Protein AF-A0A9W8PZ11-F1 (afdb_monomer)

Solvent-accessible surface area (backbone atoms only — not comparable to full-atom values): 22357 Å² total; per-residue (Å²): 117,70,72,60,57,50,53,54,50,51,52,50,52,52,53,49,55,51,50,55,47,49,52,49,33,33,76,70,65,78,37,70,80,86,53,94,64,80,61,77,51,38,78,36,76,50,33,93,68,14,77,28,50,60,49,76,79,77,90,52,91,46,72,66,41,49,50,51,41,53,50,37,42,54,61,41,37,40,35,51,50,46,39,52,51,45,54,49,50,51,64,64,43,48,62,56,46,27,55,56,44,44,74,69,47,89,59,85,71,63,67,98,84,59,89,73,73,74,72,74,99,77,69,88,78,78,75,83,71,88,79,76,85,81,87,83,78,87,82,91,86,84,90,86,90,88,80,92,84,85,83,90,84,84,90,85,91,81,90,80,81,82,85,77,88,85,90,84,89,81,91,84,90,83,89,79,83,90,81,93,76,79,83,79,72,81,76,80,80,82,86,74,81,91,71,85,84,90,76,83,76,72,90,80,82,76,60,97,60,97,59,85,76,88,57,81,87,72,61,74,71,79,65,85,76,72,75,74,41,74,62,74,44,42,45,50,52,49,47,24,51,53,53,30,50,51,54,47,46,71,71,42,44,66,55,49,52,38,21,50,47,45,41,51,40,54,55,31,51,75,71,73,40,83,52,83,85,57,72,72,75,53,66,81,82,66,70,41,68,66,57,54,50,53,52,50,50,52,52,51,51,52,50,51,59,50,45,52,55,42,49,54,51,38,53,55,41,53,74,71,50,79,47,74,63,61,51,49,53,51,52,52,50,52,52,52,52,58,51,52,64,54,60,78,71,110

Secondary structure (DSSP, 8-state):
-HHHHHHHHHHHHHHHHHHHHHHHHHHTTSS-TT-SS--GGGGSTTSSSSSSPPPPPPS-SSHHHHHHHHHHHHHHHHHHHHHHHHHHHHHHHHHHHHHHHHTTS--S---TT-------S---------------------------------------PPPP---------------------------------S--PPTT---SS----TTTTT-----------HHHHHHHHHHHHHHHHHHHHHHHHHHHHHHHHHHHHHHHHHTT---TTSPPS-TTTT--HHHHHHHHHHHHHHHHHHHHHHHHHHHHHHHT---HHHHHHHHHHHHHHHHHHHHTT-

Organism: NCBI:txid2494466

Sequence (346 aa):
MAHKSFSVHEIWSYVRVHLELFIALQRLGLASSTNWLPSLSFFVPFTQDSPIPAPPPLTGLSFQSMLQWVGGLCISSTPFLVWVITQRLIRDWRPQIWARIFRRLPSTGSSPGMTTTCIPPDRPRERPEHRRNRSSIDDVSPIRPVDGQMPSDTGPVEAVRRPSTFSARGDDYASDEEDNEGVSATLISFDVEATAETNEAPPGLWSAELRPSVDARGAIIPTTTYCDTMLTQLPPLIASHIFADAVLRLATAPWEATALRLIAGTFRQRLGLSAHDICGINLLGEINLTFAINFLGSQVLHLAVCGEVWAAFTAVATVFHTSPEEWREAEEEEQGNRADWQDERI

pLDDT: mean 70.28, std 22.58, range [28.67, 95.19]

Mean predicted aligned error: 18.77 Å

Radius of gyration: 40.29 Å; Cα contacts (8 Å, |Δi|>4): 157; chains: 1; bounding box: 78×57×128 Å

Structure (mmCIF, N/CA/C/O backbone):
data_AF-A0A9W8PZ11-F1
#
_entry.id   AF-A0A9W8PZ11-F1
#
loop_
_atom_site.group_PDB
_atom_site.id
_atom_site.type_symbol
_atom_site.label_atom_id
_atom_site.label_alt_id
_atom_site.label_comp_id
_atom_site.label_asym_id
_atom_site.label_entity_id
_atom_site.label_seq_id
_atom_site.pdbx_PDB_ins_code
_atom_site.Cartn_x
_atom_site.Cartn_y
_atom_site.Cartn_z
_atom_site.occupancy
_atom_site.B_iso_or_equiv
_atom_site.auth_seq_id
_atom_site.auth_comp_id
_atom_site.auth_asym_id
_atom_site.auth_atom_id
_atom_site.pdbx_PDB_model_num
ATOM 1 N N . MET A 1 1 ? -28.207 -18.267 -7.641 1.00 55.50 1 MET A N 1
ATOM 2 C CA . MET A 1 1 ? -26.735 -18.460 -7.657 1.00 55.50 1 MET A CA 1
ATOM 3 C C . MET A 1 1 ? -25.947 -17.223 -7.207 1.00 55.50 1 MET A C 1
ATOM 5 O O . MET A 1 1 ? -24.975 -17.409 -6.492 1.00 55.50 1 MET A O 1
ATOM 9 N N . ALA A 1 2 ? -26.381 -15.990 -7.511 1.00 57.38 2 ALA A N 1
ATOM 10 C CA . ALA A 1 2 ? -25.684 -14.746 -7.128 1.00 57.38 2 ALA A CA 1
ATOM 11 C C . ALA A 1 2 ? -25.490 -14.516 -5.607 1.00 57.38 2 ALA A C 1
ATOM 13 O O . ALA A 1 2 ? -24.491 -13.948 -5.184 1.00 57.38 2 ALA A O 1
ATOM 14 N N . HIS A 1 3 ? -26.400 -15.011 -4.761 1.00 57.50 3 HIS A N 1
ATOM 15 C CA . HIS A 1 3 ? -26.302 -14.815 -3.306 1.00 57.50 3 HIS A CA 1
ATOM 16 C C . HIS A 1 3 ? -25.157 -15.618 -2.651 1.00 57.50 3 HIS A C 1
ATOM 18 O O . HIS A 1 3 ? -24.635 -15.223 -1.611 1.00 57.50 3 HIS A O 1
ATOM 24 N N . LYS A 1 4 ? -24.744 -16.743 -3.264 1.00 63.44 4 LYS A N 1
ATOM 25 C CA . LYS A 1 4 ? -23.632 -17.570 -2.762 1.00 63.44 4 LYS A CA 1
ATOM 26 C C . LYS A 1 4 ? -22.270 -16.958 -3.100 1.00 63.44 4 LYS A C 1
ATOM 28 O O . LYS A 1 4 ? -21.377 -17.003 -2.264 1.00 63.44 4 LYS A O 1
ATOM 33 N N . SER A 1 5 ? -22.113 -16.355 -4.283 1.00 69.38 5 SER A N 1
ATOM 34 C CA . SER A 1 5 ? -20.848 -15.709 -4.666 1.00 69.38 5 SER A CA 1
ATOM 35 C C . SER A 1 5 ? -20.576 -14.445 -3.852 1.00 69.38 5 SER A C 1
ATOM 37 O O . SER A 1 5 ? -19.429 -14.187 -3.500 1.00 69.38 5 SER A O 1
ATOM 39 N N . PHE A 1 6 ? -21.626 -13.694 -3.507 1.00 73.75 6 PHE A N 1
ATOM 40 C CA . PHE A 1 6 ? -21.510 -12.491 -2.683 1.00 73.75 6 PHE A CA 1
ATOM 41 C C . PHE A 1 6 ? -20.987 -12.809 -1.273 1.00 73.75 6 PHE A C 1
ATOM 43 O O . PHE A 1 6 ? -19.994 -12.233 -0.840 1.00 73.75 6 PHE A O 1
ATOM 50 N N . SER A 1 7 ? -21.569 -13.813 -0.608 1.00 80.88 7 SER A N 1
ATOM 51 C CA . SER A 1 7 ? -21.162 -14.207 0.747 1.00 80.88 7 SER A CA 1
ATOM 52 C C . SER A 1 7 ? -19.720 -14.731 0.813 1.00 80.88 7 SER A C 1
ATOM 54 O O . SER A 1 7 ? -18.971 -14.355 1.711 1.00 80.88 7 SER A O 1
ATOM 56 N N . VAL A 1 8 ? -19.285 -15.536 -0.165 1.00 88.31 8 VAL A N 1
ATOM 57 C CA . VAL A 1 8 ? -17.893 -16.023 -0.217 1.00 88.31 8 VAL A CA 1
ATOM 58 C C . VAL A 1 8 ? -16.910 -14.867 -0.414 1.00 88.31 8 VAL A C 1
ATOM 60 O O . VAL A 1 8 ? -15.858 -14.840 0.223 1.00 88.31 8 VAL A O 1
ATOM 63 N N . HIS A 1 9 ? -17.255 -13.893 -1.259 1.00 87.94 9 HIS A N 1
ATOM 64 C CA . HIS A 1 9 ? -16.405 -12.731 -1.497 1.00 87.94 9 HIS A CA 1
ATOM 65 C C . HIS A 1 9 ? -16.269 -11.843 -0.253 1.00 87.94 9 HIS A C 1
ATOM 67 O O . HIS A 1 9 ? -15.167 -11.388 0.055 1.00 87.94 9 HIS A O 1
ATOM 73 N N . GLU A 1 10 ? -17.355 -11.635 0.492 1.00 88.00 10 GLU A N 1
ATOM 74 C CA . GLU A 1 10 ? -17.328 -10.870 1.742 1.00 88.00 10 GLU A CA 1
ATOM 75 C C . GLU A 1 10 ? -16.503 -11.560 2.827 1.00 88.00 10 GLU A C 1
ATOM 77 O O . GLU A 1 10 ? -15.654 -10.914 3.442 1.00 88.00 10 GLU A O 1
ATOM 82 N N . ILE A 1 11 ? -16.686 -12.871 3.019 1.00 90.06 11 ILE A N 1
ATOM 83 C CA . ILE A 1 11 ? -15.902 -13.656 3.984 1.00 90.06 11 ILE A CA 1
ATOM 84 C C . ILE A 1 11 ? -14.418 -13.606 3.616 1.00 90.06 11 ILE A C 1
ATOM 86 O O . ILE A 1 11 ? -13.572 -13.344 4.470 1.00 90.06 11 ILE A O 1
ATOM 90 N N . TRP A 1 12 ? -14.088 -13.795 2.337 1.00 91.81 12 TRP A N 1
ATOM 91 C CA . TRP A 1 12 ? -12.707 -13.709 1.872 1.00 91.81 12 TRP A CA 1
ATOM 92 C C . TRP A 1 12 ? -12.115 -12.313 2.079 1.00 91.81 12 TRP A C 1
ATOM 94 O O . TRP A 1 12 ? -10.995 -12.181 2.568 1.00 91.81 12 TRP A O 1
ATOM 104 N N . SER A 1 13 ? -12.872 -11.259 1.762 1.00 90.38 13 SER A N 1
ATOM 105 C CA . SER A 1 13 ? -12.447 -9.879 2.002 1.00 90.38 13 SER A CA 1
ATOM 106 C C . SER A 1 13 ? -12.230 -9.609 3.491 1.00 90.38 13 SER A C 1
ATOM 108 O O . SER A 1 13 ? -11.283 -8.909 3.843 1.00 90.38 13 SER A O 1
ATOM 110 N N . TYR A 1 14 ? -13.083 -10.151 4.359 1.00 91.12 14 TYR A N 1
ATOM 111 C CA . TYR A 1 14 ? -12.961 -10.023 5.807 1.00 91.12 14 TYR A CA 1
ATOM 112 C C . TYR A 1 14 ? -11.679 -10.685 6.317 1.00 91.12 14 TYR A C 1
ATOM 114 O O . TYR A 1 14 ? -10.880 -10.033 6.993 1.00 91.12 14 TYR A O 1
ATOM 122 N N . VAL A 1 15 ? -11.446 -11.945 5.937 1.00 92.75 15 VAL A N 1
ATOM 123 C CA . VAL A 1 15 ? -10.245 -12.707 6.311 1.00 92.75 15 VAL A CA 1
ATOM 124 C C . VAL A 1 15 ? -8.987 -12.015 5.798 1.00 92.75 15 VAL A C 1
ATOM 126 O O . VAL A 1 15 ? -8.037 -11.829 6.554 1.00 92.75 15 VAL A O 1
ATOM 129 N N . ARG A 1 16 ? -8.992 -11.565 4.539 1.00 93.56 16 ARG A N 1
ATOM 130 C CA . ARG A 1 16 ? -7.857 -10.871 3.928 1.00 93.56 16 ARG A CA 1
ATOM 131 C C . ARG A 1 16 ? -7.468 -9.609 4.695 1.00 93.56 16 ARG A C 1
ATOM 133 O O . ARG A 1 16 ? -6.298 -9.456 5.024 1.00 93.56 16 ARG A O 1
ATOM 140 N N . VAL A 1 17 ? -8.428 -8.742 5.022 1.00 93.44 17 VAL A N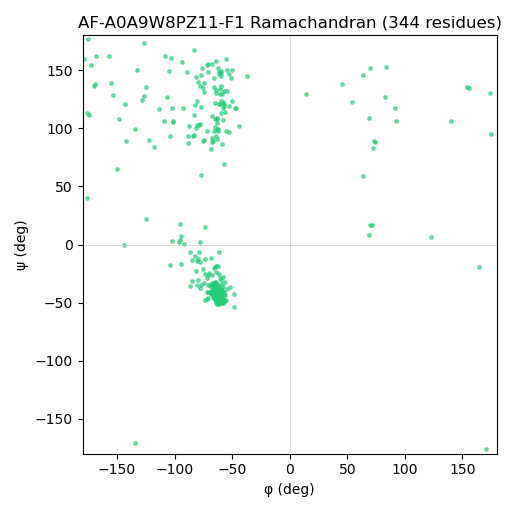 1
ATOM 141 C CA . VAL A 1 17 ? -8.138 -7.490 5.744 1.00 93.44 17 VAL A CA 1
ATOM 142 C C . VAL A 1 17 ? -7.608 -7.762 7.157 1.00 93.44 17 VAL A C 1
ATOM 144 O O . VAL A 1 17 ? -6.736 -7.035 7.631 1.00 93.44 17 VAL A O 1
ATOM 147 N N . HIS A 1 18 ? -8.084 -8.823 7.819 1.00 93.62 18 HIS A N 1
ATOM 148 C CA . HIS A 1 18 ? -7.549 -9.256 9.115 1.00 93.62 18 HIS A CA 1
ATOM 149 C C . HIS A 1 18 ? -6.117 -9.779 8.999 1.00 93.62 18 HIS A C 1
ATOM 151 O O . HIS A 1 18 ? -5.279 -9.431 9.825 1.00 93.62 18 HIS A O 1
ATOM 157 N N . LEU A 1 19 ? -5.813 -10.575 7.974 1.00 94.31 19 LEU A N 1
ATOM 158 C CA . LEU A 1 19 ? -4.456 -11.066 7.731 1.00 94.31 19 LEU A CA 1
ATOM 159 C C . LEU A 1 19 ? -3.492 -9.923 7.392 1.00 94.31 19 LEU A C 1
ATOM 161 O O . LEU A 1 19 ? -2.397 -9.866 7.943 1.00 94.31 19 LEU A O 1
ATOM 165 N N . GLU A 1 20 ? -3.908 -8.983 6.542 1.00 94.06 20 GLU A N 1
ATOM 166 C CA . GLU A 1 20 ? -3.132 -7.777 6.227 1.00 94.06 20 GLU A CA 1
ATOM 167 C C . GLU A 1 20 ? -2.868 -6.946 7.491 1.00 94.06 20 GLU A C 1
ATOM 169 O O . GLU A 1 20 ? -1.739 -6.506 7.718 1.00 94.06 20 GLU A O 1
ATOM 174 N N . LEU A 1 21 ? -3.875 -6.804 8.363 1.00 93.88 21 LEU A N 1
ATOM 175 C CA . LEU A 1 21 ? -3.703 -6.150 9.656 1.00 93.88 21 LEU A CA 1
ATOM 176 C C . LEU A 1 21 ? -2.731 -6.913 10.564 1.00 93.88 21 LEU A C 1
ATOM 178 O O . LEU A 1 21 ? -1.866 -6.300 11.181 1.00 93.88 21 LEU A O 1
ATOM 182 N N . PHE A 1 22 ? -2.843 -8.239 10.646 1.00 93.19 22 PHE A N 1
ATOM 183 C CA . PHE A 1 22 ? -1.962 -9.066 11.469 1.00 93.19 22 PHE A CA 1
ATOM 184 C C . PHE A 1 22 ? -0.499 -8.945 11.026 1.00 93.19 22 PHE A C 1
ATOM 186 O O . PHE A 1 22 ? 0.377 -8.725 11.860 1.00 93.19 22 PHE A O 1
ATOM 193 N N . ILE A 1 23 ? -0.238 -8.980 9.716 1.00 93.38 23 ILE A N 1
ATOM 194 C CA . ILE A 1 23 ? 1.103 -8.757 9.155 1.00 93.38 23 ILE A CA 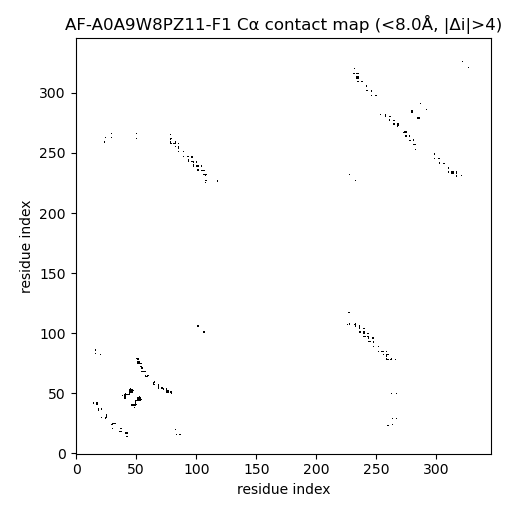1
ATOM 195 C C . ILE A 1 23 ? 1.614 -7.359 9.524 1.00 93.38 23 ILE A C 1
ATOM 197 O O . ILE A 1 23 ? 2.781 -7.204 9.889 1.00 93.38 23 ILE A O 1
ATOM 201 N N . ALA A 1 24 ? 0.759 -6.333 9.465 1.00 92.75 24 ALA A N 1
ATOM 202 C CA . ALA A 1 24 ? 1.139 -4.993 9.900 1.00 92.75 24 ALA A CA 1
ATOM 203 C C . ALA A 1 24 ? 1.500 -4.973 11.396 1.00 92.75 24 ALA A C 1
ATOM 205 O O . ALA A 1 24 ? 2.556 -4.464 11.762 1.00 92.75 24 ALA A O 1
ATOM 206 N N . LEU A 1 25 ? 0.696 -5.602 12.258 1.00 91.31 25 LEU A N 1
ATOM 207 C CA . LEU A 1 25 ? 0.976 -5.706 13.694 1.00 91.31 25 LEU A CA 1
ATOM 208 C C . LEU A 1 25 ? 2.284 -6.450 13.995 1.00 91.31 25 LEU A C 1
ATOM 210 O O . LEU A 1 25 ? 3.010 -6.046 14.903 1.00 91.31 25 LEU A O 1
ATOM 214 N N . GLN A 1 26 ? 2.616 -7.491 13.228 1.00 92.38 26 GLN A N 1
ATOM 215 C CA . GLN A 1 26 ? 3.900 -8.192 13.338 1.00 92.38 26 GLN A CA 1
ATOM 216 C C . GLN A 1 26 ? 5.075 -7.298 12.946 1.00 92.38 26 GLN A C 1
ATOM 218 O O . GLN A 1 26 ? 6.080 -7.258 13.651 1.00 92.38 26 GLN A O 1
ATOM 223 N N . ARG A 1 27 ? 4.942 -6.533 11.856 1.00 90.25 27 ARG A N 1
ATOM 224 C CA . ARG A 1 27 ? 5.968 -5.572 11.417 1.00 90.25 27 ARG A CA 1
ATOM 225 C C . ARG A 1 27 ? 6.184 -4.445 12.424 1.00 90.25 27 ARG A C 1
ATOM 227 O O . ARG A 1 27 ? 7.302 -3.963 12.553 1.00 90.25 27 ARG A O 1
ATOM 234 N N . LEU A 1 28 ? 5.134 -4.046 13.142 1.00 87.31 28 LEU A N 1
ATOM 235 C CA . LEU A 1 28 ? 5.218 -3.079 14.238 1.00 87.31 28 LEU A CA 1
ATOM 236 C C . LEU A 1 28 ? 5.746 -3.692 15.551 1.00 87.31 28 LEU A C 1
ATOM 238 O O . LEU A 1 28 ? 5.954 -2.957 16.513 1.00 87.31 28 LEU A O 1
ATOM 242 N N . GLY A 1 29 ? 5.941 -5.013 15.619 1.00 87.31 29 GLY A N 1
ATOM 243 C CA . GLY A 1 29 ? 6.371 -5.711 16.834 1.00 87.31 29 GLY A CA 1
ATOM 244 C C . GLY A 1 29 ? 5.303 -5.786 17.932 1.00 87.31 29 GLY A C 1
ATOM 245 O O . GLY A 1 29 ? 5.634 -6.050 19.084 1.00 87.31 29 GLY A O 1
ATOM 246 N N . LEU A 1 30 ? 4.030 -5.539 17.599 1.00 86.25 30 LEU A N 1
ATOM 247 C CA . LEU A 1 30 ? 2.902 -5.633 18.538 1.00 86.25 30 LEU A CA 1
ATOM 248 C C . LEU A 1 30 ? 2.359 -7.061 18.652 1.00 86.25 30 LEU A C 1
ATOM 250 O O . LEU A 1 30 ? 1.862 -7.451 19.705 1.00 86.25 30 LEU A O 1
ATOM 254 N N . ALA A 1 31 ? 2.442 -7.829 17.566 1.00 86.50 31 ALA A N 1
ATOM 255 C CA . ALA A 1 31 ? 2.112 -9.248 17.537 1.00 86.50 31 ALA A CA 1
ATOM 256 C C . ALA A 1 31 ? 3.397 -10.083 17.480 1.00 86.50 31 ALA A C 1
ATOM 258 O O . ALA A 1 31 ? 4.392 -9.656 16.894 1.00 86.50 31 ALA A O 1
ATOM 259 N N . SER A 1 32 ? 3.371 -11.288 18.061 1.00 84.19 32 SER A N 1
ATOM 260 C CA . SER A 1 32 ? 4.537 -12.175 18.034 1.00 84.19 32 SER A CA 1
ATOM 261 C C . SER A 1 32 ? 4.924 -12.533 16.596 1.00 84.19 32 SER A C 1
ATOM 263 O O . SER A 1 32 ? 4.091 -13.007 15.817 1.00 84.19 32 SER A O 1
ATOM 265 N N . SER A 1 33 ? 6.203 -12.359 16.263 1.00 82.25 33 SER A N 1
ATOM 266 C CA . SER A 1 33 ? 6.787 -12.763 14.979 1.00 82.25 33 SER A CA 1
ATOM 267 C C . SER A 1 33 ? 6.967 -14.279 14.853 1.00 82.25 33 SER A C 1
ATOM 269 O O . SER A 1 33 ? 7.205 -14.779 13.757 1.00 82.25 33 SER A O 1
ATOM 271 N N . THR A 1 34 ? 6.827 -15.031 15.952 1.00 85.12 34 THR A N 1
ATOM 272 C CA . THR A 1 34 ? 6.953 -16.498 15.948 1.00 85.12 34 THR A CA 1
ATOM 273 C C . THR A 1 34 ? 5.754 -17.199 15.313 1.00 85.12 34 THR A C 1
ATOM 275 O O . THR A 1 34 ? 5.888 -18.317 14.820 1.00 85.12 34 THR A O 1
ATOM 278 N N . ASN A 1 35 ? 4.581 -16.561 15.310 1.00 85.12 35 ASN A N 1
ATOM 279 C CA . ASN A 1 35 ? 3.353 -17.160 14.801 1.00 85.12 35 ASN A CA 1
ATOM 280 C C . ASN A 1 35 ? 3.165 -16.787 13.332 1.00 85.12 35 ASN A C 1
ATOM 282 O O . ASN A 1 35 ? 2.989 -15.621 13.003 1.00 85.12 35 ASN A O 1
ATOM 286 N N . TRP A 1 36 ? 3.154 -17.770 12.435 1.00 85.25 36 TRP A N 1
ATOM 287 C CA . TRP A 1 36 ? 2.937 -17.509 11.007 1.00 85.25 36 TRP A CA 1
ATOM 288 C C . TRP A 1 36 ? 1.498 -17.076 10.686 1.00 85.25 36 TRP A C 1
ATOM 290 O O . TRP A 1 36 ? 1.267 -16.402 9.686 1.00 85.25 36 TRP A O 1
ATOM 300 N N . LEU A 1 37 ? 0.532 -17.456 11.528 1.00 89.75 37 LEU A N 1
ATOM 301 C CA . LEU A 1 37 ? -0.888 -17.148 11.364 1.00 89.75 37 LEU A CA 1
ATOM 302 C C . LEU A 1 37 ? -1.489 -16.628 12.680 1.00 89.75 37 LEU A C 1
ATOM 304 O O . LEU A 1 37 ? -1.033 -17.030 13.756 1.00 89.75 37 LEU A O 1
ATOM 308 N N . PRO A 1 38 ? -2.517 -15.761 12.611 1.00 90.00 38 PRO A N 1
ATOM 309 C CA . PRO A 1 38 ? -3.250 -15.324 13.792 1.00 90.00 38 PRO A CA 1
ATOM 310 C C . PRO A 1 38 ? -4.050 -16.473 14.419 1.00 90.00 38 PRO A C 1
ATOM 312 O O . PRO A 1 38 ? -4.445 -17.427 13.743 1.00 90.00 38 PRO A O 1
ATOM 315 N N . SER A 1 39 ? -4.336 -16.356 15.716 1.00 90.56 39 SER A N 1
ATOM 316 C CA . SER A 1 39 ? -5.276 -17.241 16.407 1.00 90.56 39 SER A CA 1
ATOM 317 C C . SER A 1 39 ? -6.682 -17.114 15.806 1.00 90.56 39 SER A C 1
ATOM 319 O O . SER A 1 39 ? -7.066 -16.060 15.301 1.00 90.56 39 SER A O 1
ATOM 321 N N . LEU A 1 40 ? -7.492 -18.176 15.876 1.00 89.81 40 LEU A N 1
ATOM 322 C CA . LEU A 1 40 ? -8.877 -18.125 15.379 1.00 89.81 40 LEU A CA 1
ATOM 323 C C . LEU A 1 40 ? -9.724 -17.069 16.112 1.00 89.81 40 LEU A C 1
ATOM 325 O O . LEU A 1 40 ? -10.625 -16.485 15.513 1.00 89.81 40 LEU A O 1
ATOM 329 N N . SER A 1 41 ? -9.399 -16.774 17.374 1.00 90.19 41 SER A N 1
ATOM 330 C CA . SER A 1 41 ? -9.990 -15.684 18.159 1.00 90.19 41 SER A CA 1
ATOM 331 C C . SER A 1 41 ? -9.784 -14.317 17.508 1.00 90.19 41 SER A C 1
ATOM 333 O O . SER A 1 41 ? -10.693 -13.495 17.561 1.00 90.19 41 SER A O 1
ATOM 335 N N . PHE A 1 42 ? -8.664 -14.083 16.816 1.00 90.94 42 PHE A N 1
ATOM 336 C CA . PHE A 1 42 ? -8.381 -12.814 16.136 1.00 90.94 42 PHE A CA 1
ATOM 337 C C . PHE A 1 42 ? -9.479 -12.411 15.135 1.00 90.94 42 PHE A C 1
ATOM 339 O O . PHE A 1 42 ? -9.760 -11.226 14.963 1.00 90.94 42 PHE A O 1
ATOM 346 N N . PHE A 1 43 ? -10.135 -13.392 14.506 1.00 92.44 43 PHE A N 1
ATOM 347 C CA . PHE A 1 43 ? -11.215 -13.175 13.536 1.00 92.44 43 PHE A CA 1
ATOM 348 C C . PHE A 1 43 ? -12.601 -13.030 14.169 1.00 92.44 43 PHE A C 1
ATOM 350 O O . PHE A 1 43 ? -13.568 -12.772 13.460 1.00 92.44 43 PHE A O 1
ATOM 357 N N . VAL A 1 44 ? -12.741 -13.240 15.477 1.00 91.38 44 VAL A N 1
ATOM 358 C CA . VAL A 1 44 ? -14.031 -13.131 16.161 1.00 91.38 44 VAL A CA 1
ATOM 359 C C . VAL A 1 44 ? -14.057 -11.796 16.901 1.00 91.38 44 VAL A C 1
ATOM 361 O O . VAL A 1 44 ? -13.222 -11.595 17.784 1.00 91.38 44 VAL A O 1
ATOM 364 N N . PRO A 1 45 ? -14.976 -10.868 16.572 1.00 89.25 45 PRO A N 1
ATOM 365 C CA . PRO A 1 45 ? -15.046 -9.574 17.242 1.00 89.25 45 PRO A CA 1
ATOM 366 C C . PRO A 1 45 ? -15.286 -9.748 18.745 1.00 89.25 45 PRO A C 1
ATOM 368 O O . PRO A 1 45 ? -15.946 -10.697 19.170 1.00 89.25 45 PRO A O 1
ATOM 371 N N . PHE A 1 46 ? -14.771 -8.811 19.544 1.00 88.50 46 PHE A N 1
ATOM 372 C CA . PHE A 1 46 ? -14.941 -8.764 21.004 1.00 88.50 46 PHE A CA 1
ATOM 373 C C . PHE A 1 46 ? -14.220 -9.866 21.791 1.00 88.50 46 PHE A C 1
ATOM 375 O O . PHE A 1 46 ? -14.405 -9.975 23.003 1.00 88.50 46 PHE A O 1
ATOM 382 N N . THR A 1 47 ? -13.373 -10.664 21.144 1.00 88.75 47 THR A N 1
ATOM 383 C CA . THR A 1 47 ? -12.455 -11.562 21.853 1.00 88.75 47 THR A CA 1
ATOM 384 C C . THR A 1 47 ? -11.188 -10.824 22.293 1.00 88.75 47 THR A C 1
ATOM 386 O O . THR A 1 47 ? -10.916 -9.703 21.860 1.00 88.75 47 THR A O 1
ATOM 389 N N . GLN A 1 48 ? -10.393 -11.458 23.162 1.00 83.31 48 GLN A N 1
ATOM 390 C CA . GLN A 1 48 ? -9.170 -10.858 23.707 1.00 83.31 48 GLN A CA 1
ATOM 391 C C . GLN A 1 48 ? -8.138 -10.525 22.617 1.00 83.31 48 GLN A C 1
ATOM 393 O O . GLN A 1 48 ? -7.560 -9.438 22.641 1.00 83.31 48 GLN A O 1
ATOM 398 N N . ASP A 1 49 ? -7.985 -11.413 21.631 1.00 84.00 49 ASP A N 1
ATOM 399 C CA . ASP A 1 49 ? -7.018 -11.255 20.537 1.00 84.00 49 ASP A CA 1
ATOM 400 C C . ASP A 1 49 ? -7.555 -10.409 19.374 1.00 84.00 49 ASP A C 1
ATOM 402 O O . ASP A 1 49 ? -6.791 -10.000 18.503 1.00 84.00 49 ASP A O 1
ATOM 406 N N . SER A 1 50 ? -8.864 -10.147 19.325 1.00 89.12 50 SER A N 1
ATOM 407 C CA . SER A 1 50 ? -9.482 -9.435 18.206 1.00 89.12 50 SER A CA 1
ATOM 408 C C . SER A 1 50 ? -9.005 -7.986 18.106 1.00 89.12 50 SER A C 1
ATOM 410 O O . SER A 1 50 ? -8.922 -7.289 19.125 1.00 89.12 50 SER A O 1
ATOM 412 N N . PRO A 1 51 ? -8.818 -7.442 16.891 1.00 87.56 51 PRO A N 1
ATOM 413 C CA . PRO A 1 51 ? -8.584 -6.011 16.723 1.00 87.56 51 PRO A CA 1
ATOM 414 C C . PRO A 1 51 ? -9.767 -5.154 17.207 1.00 87.56 51 PRO A C 1
ATOM 416 O O . PRO A 1 51 ? -9.574 -3.978 17.503 1.00 87.56 51 PRO A O 1
ATOM 419 N N . ILE A 1 52 ? -10.967 -5.730 17.363 1.00 89.69 52 ILE A N 1
ATOM 420 C CA . ILE A 1 52 ? -12.179 -5.040 17.823 1.00 89.69 52 ILE A CA 1
ATOM 421 C C . ILE A 1 52 ? -12.409 -5.363 19.314 1.00 89.69 52 ILE A C 1
ATOM 423 O O . ILE A 1 52 ? -12.817 -6.486 19.627 1.00 89.69 52 ILE A O 1
ATOM 427 N N . PRO A 1 53 ? -12.149 -4.425 20.249 1.00 86.69 53 PRO A N 1
ATOM 428 C CA . PRO A 1 53 ? -12.323 -4.667 21.677 1.00 86.69 53 PRO A CA 1
ATOM 429 C C . PRO A 1 53 ? -13.800 -4.765 22.038 1.00 86.69 53 PRO A C 1
ATOM 431 O O . PRO A 1 53 ? -14.631 -4.058 21.468 1.00 86.69 53 PRO A O 1
ATOM 434 N N . ALA A 1 54 ? -14.117 -5.577 23.045 1.00 86.38 54 ALA A N 1
ATOM 435 C CA . ALA A 1 54 ? -15.431 -5.540 23.671 1.00 86.38 54 ALA A CA 1
ATOM 436 C C . ALA A 1 54 ? -15.655 -4.174 24.351 1.00 86.38 54 ALA A C 1
ATOM 438 O O . ALA A 1 54 ? -14.771 -3.715 25.084 1.00 86.38 54 ALA A O 1
ATOM 439 N N . PRO A 1 55 ? -16.811 -3.517 24.149 1.00 86.12 55 PRO A N 1
ATOM 440 C CA . PRO A 1 55 ? -17.177 -2.367 24.965 1.00 86.12 55 PRO A CA 1
ATOM 441 C C . PRO A 1 55 ? -17.366 -2.791 26.436 1.00 86.12 55 PRO A C 1
ATOM 443 O O . PRO A 1 55 ? -17.636 -3.966 26.708 1.00 86.12 55 PRO A O 1
ATOM 446 N N . PRO A 1 56 ? -17.265 -1.850 27.395 1.00 84.19 56 PRO A N 1
ATOM 447 C CA . PRO A 1 56 ? -17.547 -2.129 28.800 1.00 84.19 56 PRO A CA 1
ATOM 448 C C . PRO A 1 56 ? -18.933 -2.772 28.983 1.00 84.19 56 PRO A C 1
ATOM 450 O O . PRO A 1 56 ? -19.855 -2.448 28.228 1.00 84.19 56 PRO A O 1
ATOM 453 N N . PRO A 1 57 ? -19.112 -3.669 29.969 1.00 85.88 57 PRO A N 1
ATOM 454 C CA . PRO A 1 57 ? -20.398 -4.314 30.205 1.00 85.88 57 PRO A CA 1
ATOM 455 C C . PRO A 1 57 ? -21.482 -3.285 30.552 1.00 85.88 57 PRO A C 1
ATOM 457 O O . PRO A 1 57 ? -21.216 -2.254 31.171 1.00 85.88 57 PRO A O 1
ATOM 460 N N . LEU A 1 58 ? -22.723 -3.581 30.157 1.00 87.50 58 LEU A N 1
ATOM 461 C CA . LEU A 1 58 ? -23.888 -2.755 30.471 1.00 87.50 58 LEU A CA 1
ATOM 462 C C . LEU A 1 58 ? -24.057 -2.641 31.993 1.00 87.50 58 LEU A C 1
ATOM 464 O O . LEU A 1 58 ? -24.203 -3.645 32.685 1.00 87.50 58 LEU A O 1
ATOM 468 N N . THR A 1 59 ? -24.082 -1.413 32.508 1.00 84.94 59 THR A N 1
ATOM 469 C CA . THR A 1 59 ? -24.319 -1.125 33.934 1.00 84.94 59 THR A CA 1
ATOM 470 C C . THR A 1 59 ? -25.804 -1.164 34.313 1.00 84.94 59 THR A C 1
ATOM 472 O O . THR A 1 59 ? -26.138 -1.234 35.492 1.00 84.94 59 THR A O 1
ATOM 475 N N . GLY A 1 60 ? -26.707 -1.151 33.326 1.00 89.50 60 GLY A N 1
ATOM 476 C CA . GLY A 1 60 ? -28.154 -1.257 33.509 1.00 89.50 60 GLY A CA 1
ATOM 477 C C . GLY A 1 60 ? -28.909 -1.326 32.178 1.00 89.50 60 GLY A C 1
ATOM 478 O O . GLY A 1 60 ? -28.309 -1.201 31.110 1.00 89.50 60 GLY A O 1
ATOM 479 N N . LEU A 1 61 ? -30.233 -1.492 32.244 1.00 89.81 61 LEU A N 1
ATOM 480 C CA . LEU A 1 61 ? -31.141 -1.553 31.082 1.00 89.81 61 LEU A CA 1
ATOM 481 C C . LEU A 1 61 ? -31.787 -0.194 30.741 1.00 89.81 61 LEU A C 1
ATOM 483 O O . LEU A 1 61 ? -32.813 -0.141 30.065 1.00 89.81 61 LEU A O 1
ATOM 487 N N . SER A 1 62 ? -31.235 0.919 31.231 1.00 93.25 62 SER A N 1
ATOM 488 C CA . SER A 1 62 ? -31.771 2.242 30.913 1.00 93.25 62 SER A CA 1
ATOM 489 C C . SER A 1 62 ? -31.464 2.618 29.459 1.00 93.25 62 SER A C 1
ATOM 491 O O . SER A 1 62 ? -30.489 2.164 28.860 1.00 93.25 62 SER A O 1
ATOM 493 N N . PHE A 1 63 ? -32.283 3.490 28.868 1.00 92.88 63 PHE A N 1
ATOM 494 C CA . PHE A 1 63 ? -32.012 3.989 27.516 1.00 92.88 63 PHE A CA 1
ATOM 495 C C . PHE A 1 63 ? -30.644 4.685 27.425 1.00 92.88 63 PHE A C 1
ATOM 497 O O . PHE A 1 63 ? -29.920 4.526 26.445 1.00 92.88 63 PHE A O 1
ATOM 504 N N . GLN A 1 64 ? -30.252 5.397 28.484 1.00 91.81 64 GLN A N 1
ATOM 505 C CA . GLN A 1 64 ? -28.961 6.072 28.565 1.00 91.81 64 GLN A CA 1
ATOM 506 C C . GLN A 1 64 ? -27.785 5.086 28.610 1.00 91.81 64 GLN A C 1
ATOM 508 O O . GLN A 1 64 ? -26.799 5.312 27.912 1.00 91.81 64 GLN A O 1
ATOM 513 N N . SER A 1 65 ? -27.877 3.994 29.378 1.00 90.25 65 SER A N 1
ATOM 514 C CA . SER A 1 65 ? -26.813 2.981 29.420 1.00 90.25 65 SER A CA 1
ATOM 515 C C . SER A 1 65 ? -26.708 2.218 28.101 1.00 90.25 65 SER A C 1
ATOM 517 O O . SER A 1 65 ? -25.597 1.949 27.652 1.00 90.25 65 SER A O 1
ATOM 519 N N . MET A 1 66 ? -27.833 1.942 27.428 1.00 91.75 66 MET A N 1
ATOM 520 C CA . MET A 1 66 ? -27.823 1.379 26.073 1.00 91.75 66 MET A CA 1
ATOM 521 C C . MET A 1 66 ? -27.143 2.321 25.077 1.00 91.75 66 MET A C 1
ATOM 523 O O . MET A 1 66 ? -26.292 1.882 24.307 1.00 91.75 66 MET A O 1
ATOM 527 N N . LEU A 1 67 ? -27.459 3.619 25.111 1.00 91.62 67 LEU A N 1
ATOM 528 C CA . LEU A 1 67 ? -26.842 4.596 24.213 1.00 91.62 67 LEU A CA 1
ATOM 529 C C . LEU A 1 67 ? -25.338 4.755 24.483 1.00 91.62 67 LEU A C 1
ATOM 531 O O . LEU A 1 67 ? -24.552 4.800 23.540 1.00 91.62 67 LEU A O 1
ATOM 535 N N . GLN A 1 68 ? -24.923 4.788 25.753 1.00 90.94 68 GLN A N 1
ATOM 536 C CA . GLN A 1 68 ? -23.506 4.804 26.135 1.00 90.94 68 GLN A CA 1
ATOM 537 C C . GLN A 1 68 ? -22.780 3.539 25.675 1.00 90.94 68 GLN A C 1
ATOM 539 O O . GLN A 1 68 ? -21.657 3.625 25.184 1.00 90.94 68 GLN A O 1
ATOM 544 N N . TRP A 1 69 ? -23.427 2.378 25.785 1.00 92.25 69 TRP A N 1
ATOM 545 C CA . TRP A 1 69 ? -22.870 1.112 25.326 1.00 92.25 69 TRP A CA 1
ATOM 546 C C . TRP A 1 69 ? -22.705 1.076 23.804 1.00 92.25 69 TRP A C 1
ATOM 548 O O . TRP A 1 69 ? -21.628 0.739 23.320 1.00 92.25 69 TRP A O 1
ATOM 558 N N . VAL A 1 70 ? -23.720 1.503 23.043 1.00 91.69 70 VAL A N 1
ATOM 559 C CA . VAL A 1 70 ? -23.634 1.624 21.576 1.00 91.69 70 VAL A CA 1
ATOM 560 C C . VAL A 1 70 ? -22.567 2.646 21.174 1.00 91.69 70 VAL A C 1
ATOM 562 O O . VAL A 1 70 ? -21.780 2.391 20.267 1.00 91.69 70 VAL A O 1
ATOM 565 N N . GLY A 1 71 ? -22.474 3.776 21.877 1.00 91.00 71 GLY A N 1
ATOM 566 C CA . GLY A 1 71 ? -21.399 4.749 21.679 1.00 91.00 71 GLY A CA 1
ATOM 567 C C . GLY A 1 71 ? -20.017 4.134 21.919 1.00 91.00 71 GLY A C 1
ATOM 568 O O . GLY A 1 71 ? -19.121 4.278 21.088 1.00 91.00 71 GLY A O 1
ATOM 569 N N . GLY A 1 72 ? -19.860 3.374 23.005 1.00 89.00 72 GLY A N 1
ATOM 570 C CA . GLY A 1 72 ? -18.645 2.618 23.306 1.00 89.00 72 GLY A CA 1
ATOM 571 C C . GLY A 1 72 ? -18.317 1.566 22.245 1.00 89.00 72 GLY A C 1
ATOM 572 O O . GLY A 1 72 ? -17.152 1.398 21.886 1.00 89.00 72 GLY A O 1
ATOM 573 N N . LEU A 1 73 ? -19.328 0.903 21.681 1.00 90.62 73 LEU A N 1
ATOM 574 C CA . LEU A 1 73 ? -19.184 -0.042 20.573 1.00 90.62 73 LEU A CA 1
ATOM 575 C C . LEU A 1 73 ? -18.662 0.648 19.301 1.00 90.62 73 LEU A C 1
ATOM 577 O O . LEU A 1 73 ? -17.743 0.148 18.649 1.00 90.62 73 LEU A O 1
ATOM 581 N N . CYS A 1 74 ? -19.200 1.821 18.965 1.00 90.19 74 CYS A N 1
ATOM 582 C CA . CYS A 1 74 ? -18.732 2.615 17.830 1.00 90.19 74 CYS A CA 1
ATOM 583 C C . CYS A 1 74 ? -17.279 3.073 18.026 1.00 90.19 74 CYS A C 1
ATOM 585 O O . CYS A 1 74 ? -16.450 2.909 17.129 1.00 90.19 74 CYS A O 1
ATOM 587 N N . ILE A 1 75 ? -16.947 3.589 19.214 1.00 90.50 75 ILE A N 1
ATOM 588 C CA . ILE A 1 75 ? -15.594 4.058 19.551 1.00 90.50 75 ILE A CA 1
ATOM 589 C C . ILE A 1 75 ? -14.591 2.895 19.513 1.00 90.50 75 ILE A C 1
ATOM 591 O O . ILE A 1 75 ? -13.549 3.002 18.870 1.00 90.50 75 ILE A O 1
ATOM 595 N N . SER A 1 76 ? -14.918 1.760 20.133 1.00 89.62 76 SER A N 1
ATOM 596 C CA . SER A 1 76 ? -14.060 0.563 20.142 1.00 89.62 76 SER A CA 1
ATOM 597 C C . SER A 1 76 ? -13.840 -0.024 18.745 1.00 89.62 76 SER A C 1
ATOM 599 O O . SER A 1 76 ? -12.737 -0.471 18.436 1.00 89.62 76 SER A O 1
ATOM 601 N N . SER A 1 77 ? -14.840 0.041 17.865 1.00 91.88 77 SER A N 1
ATOM 602 C CA . SER A 1 77 ? -14.724 -0.442 16.481 1.00 91.88 77 SER A CA 1
ATOM 603 C C . SER A 1 77 ? -13.976 0.526 15.557 1.00 91.88 77 SER A C 1
ATOM 605 O O . SER A 1 77 ? -13.550 0.133 14.470 1.00 91.88 77 SER A O 1
ATOM 607 N N . THR A 1 78 ? -13.791 1.786 15.966 1.00 92.25 78 THR A N 1
ATOM 608 C CA . THR A 1 78 ? -13.243 2.855 15.114 1.00 92.25 78 THR A CA 1
ATOM 609 C C . THR A 1 78 ? -11.862 2.525 14.527 1.00 92.25 78 THR A C 1
ATOM 611 O O . THR A 1 78 ? -11.722 2.650 13.312 1.00 92.25 78 THR A O 1
ATOM 614 N N . PRO A 1 79 ? -10.849 2.057 15.287 1.00 91.50 79 PRO A N 1
ATOM 615 C CA . PRO A 1 79 ? -9.513 1.796 14.738 1.00 91.50 79 PRO A CA 1
ATOM 616 C C . PRO A 1 79 ? -9.535 0.768 13.605 1.00 91.50 79 PRO A C 1
ATOM 618 O O . PRO A 1 79 ? -8.910 0.959 12.561 1.00 91.50 79 PRO A O 1
ATOM 621 N N . PHE A 1 80 ? -10.313 -0.301 13.791 1.00 92.94 80 PHE A N 1
ATOM 622 C CA . PHE A 1 80 ? -10.473 -1.344 12.789 1.00 92.94 80 PHE A CA 1
ATOM 623 C C . PHE A 1 80 ? -11.240 -0.836 11.562 1.00 92.94 80 PHE A C 1
ATOM 625 O O . PHE A 1 80 ? -10.832 -1.091 10.431 1.00 92.94 80 PHE A O 1
ATOM 632 N N . LEU A 1 81 ? -12.316 -0.067 11.760 1.00 92.94 81 LEU A N 1
ATOM 633 C CA . LEU A 1 81 ? -13.073 0.526 10.655 1.00 92.94 81 LEU A CA 1
ATOM 634 C C . LEU A 1 81 ? -12.222 1.494 9.829 1.00 92.94 81 LEU A C 1
ATOM 636 O O . LEU A 1 81 ? -12.278 1.444 8.603 1.00 92.94 81 LEU A O 1
ATOM 640 N N . VAL A 1 82 ? -11.404 2.329 10.475 1.00 93.38 82 VAL A N 1
ATOM 641 C CA . VAL A 1 82 ? -10.478 3.239 9.786 1.00 93.38 82 VAL A CA 1
ATOM 642 C C . VAL A 1 82 ? -9.489 2.443 8.932 1.00 93.38 82 VAL A C 1
ATOM 644 O O . VAL A 1 82 ? -9.304 2.772 7.765 1.00 93.38 82 VAL A O 1
ATOM 647 N N . TRP A 1 83 ? -8.928 1.346 9.452 1.00 94.56 83 TRP A N 1
ATOM 648 C CA . TRP A 1 83 ? -8.078 0.447 8.664 1.00 94.56 83 TRP A CA 1
ATOM 649 C C . TRP A 1 83 ? -8.805 -0.161 7.459 1.00 94.56 83 TRP A C 1
ATOM 651 O O . TRP A 1 83 ? -8.295 -0.099 6.342 1.00 94.56 83 TRP A O 1
ATOM 661 N N . VAL A 1 84 ? -10.017 -0.691 7.652 1.00 94.12 84 VAL A N 1
ATOM 662 C CA . VAL A 1 84 ? -10.838 -1.248 6.562 1.00 94.12 84 VAL A CA 1
ATOM 663 C C . VAL A 1 84 ? -11.119 -0.195 5.488 1.00 94.12 84 VAL A C 1
ATOM 665 O O . VAL A 1 84 ? -11.028 -0.498 4.299 1.00 94.12 84 VAL A O 1
ATOM 668 N N . ILE A 1 85 ? -11.460 1.034 5.885 1.00 93.38 85 ILE A N 1
ATOM 669 C CA . ILE A 1 85 ? -11.714 2.146 4.960 1.00 93.38 85 ILE A CA 1
ATOM 670 C C . ILE A 1 85 ? -10.450 2.469 4.162 1.00 93.38 85 ILE A C 1
ATOM 672 O O . ILE A 1 85 ? -10.529 2.577 2.940 1.00 93.38 85 ILE A O 1
ATOM 676 N N . THR A 1 86 ? -9.290 2.553 4.817 1.00 92.75 86 THR A N 1
ATOM 677 C CA . THR A 1 86 ? -8.010 2.797 4.143 1.00 92.75 86 THR A CA 1
ATOM 678 C C . THR A 1 86 ? -7.681 1.691 3.137 1.00 92.75 86 THR A C 1
ATOM 680 O O . THR A 1 86 ? -7.363 1.991 1.989 1.00 92.75 86 THR A O 1
ATOM 683 N N . GLN A 1 87 ? -7.844 0.415 3.506 1.00 93.69 87 GLN A N 1
ATOM 684 C CA . GLN A 1 87 ? -7.598 -0.706 2.587 1.00 93.69 87 GLN A CA 1
ATOM 685 C C . GLN A 1 87 ? -8.567 -0.716 1.396 1.00 93.69 87 GLN A C 1
ATOM 687 O O . GLN A 1 87 ? -8.171 -0.994 0.262 1.00 93.69 87 GLN A O 1
ATOM 692 N N . ARG A 1 88 ? -9.839 -0.357 1.614 1.00 91.81 88 ARG A N 1
ATOM 693 C CA . ARG A 1 88 ? -10.809 -0.185 0.520 1.00 91.81 88 ARG A CA 1
ATOM 694 C C . ARG A 1 88 ? -10.410 0.955 -0.410 1.00 91.81 88 ARG A C 1
ATOM 696 O O . ARG A 1 88 ? -10.414 0.759 -1.619 1.00 91.81 88 ARG A O 1
ATOM 703 N N . LEU A 1 89 ? -10.007 2.099 0.143 1.00 91.88 89 LEU A N 1
ATOM 704 C CA . LEU A 1 89 ? -9.543 3.243 -0.637 1.00 91.88 89 LEU A CA 1
ATOM 705 C C . LEU A 1 89 ? -8.363 2.850 -1.534 1.00 91.88 89 LEU A C 1
ATOM 707 O O . LEU A 1 89 ? -8.397 3.099 -2.735 1.00 91.88 89 LEU A O 1
ATOM 711 N N . ILE A 1 90 ? -7.368 2.160 -0.970 1.00 92.38 90 ILE A N 1
ATOM 712 C CA . ILE A 1 90 ? -6.194 1.659 -1.696 1.00 92.38 90 ILE A CA 1
ATOM 713 C C . ILE A 1 90 ? -6.612 0.730 -2.837 1.00 92.38 90 ILE A C 1
ATOM 715 O O . ILE A 1 90 ? -6.174 0.901 -3.977 1.00 92.38 90 ILE A O 1
ATOM 719 N N . ARG A 1 91 ? -7.483 -0.242 -2.545 1.00 91.06 91 ARG A N 1
ATOM 720 C CA . ARG A 1 91 ? -7.973 -1.216 -3.527 1.00 91.06 91 ARG A CA 1
ATOM 721 C C . ARG A 1 91 ? -8.713 -0.547 -4.681 1.00 91.06 91 ARG A C 1
ATOM 723 O O . ARG A 1 91 ? -8.509 -0.936 -5.828 1.00 91.06 91 ARG A O 1
ATOM 730 N N . ASP A 1 92 ? -9.553 0.436 -4.383 1.00 92.25 92 ASP A N 1
ATOM 731 C CA . ASP A 1 92 ? -10.411 1.078 -5.375 1.00 92.25 92 ASP A CA 1
ATOM 732 C C . ASP A 1 92 ? -9.632 2.126 -6.198 1.00 92.25 92 ASP A C 1
ATOM 734 O O . ASP A 1 92 ? -9.899 2.314 -7.388 1.00 92.25 92 ASP A O 1
ATOM 738 N N . TRP A 1 93 ? -8.620 2.772 -5.605 1.00 93.88 93 TRP A N 1
ATOM 739 C CA . TRP A 1 93 ? -7.777 3.769 -6.276 1.00 93.88 93 TRP A CA 1
ATOM 740 C C . TRP A 1 93 ? -6.688 3.150 -7.144 1.00 93.88 93 TRP A C 1
ATOM 742 O O . TRP A 1 93 ? -6.390 3.683 -8.215 1.00 93.88 93 TRP A O 1
ATOM 752 N N . ARG A 1 94 ? -6.116 2.012 -6.733 1.00 93.56 94 ARG A N 1
ATOM 753 C CA . ARG A 1 94 ? -5.054 1.320 -7.475 1.00 93.56 94 ARG A CA 1
ATOM 754 C C . ARG A 1 94 ? -5.363 1.134 -8.971 1.00 93.56 94 ARG A C 1
ATOM 756 O O . ARG A 1 94 ? -4.533 1.568 -9.771 1.00 93.56 94 ARG A O 1
ATOM 763 N N . PRO A 1 95 ? -6.503 0.550 -9.399 1.00 92.56 95 PRO A N 1
ATOM 764 C CA . PRO A 1 95 ? -6.777 0.351 -10.823 1.00 92.56 95 PRO A CA 1
ATOM 765 C C . PRO A 1 95 ? -6.959 1.675 -11.574 1.00 92.56 95 PRO A C 1
ATOM 767 O O . PRO A 1 95 ? -6.563 1.780 -12.731 1.00 92.56 95 PRO A O 1
ATOM 770 N N . GLN A 1 96 ? -7.514 2.701 -10.923 1.00 93.06 96 GLN A N 1
ATOM 771 C CA . GLN A 1 96 ? -7.734 4.010 -11.542 1.00 93.06 96 GLN A CA 1
ATOM 772 C C . GLN A 1 96 ? -6.418 4.756 -11.771 1.00 93.06 96 GLN A C 1
ATOM 774 O O . GLN A 1 96 ? -6.192 5.302 -12.852 1.00 93.06 96 GLN A O 1
ATOM 779 N N . ILE A 1 97 ? -5.544 4.768 -10.761 1.00 92.81 97 ILE A N 1
ATOM 780 C CA . ILE A 1 97 ? -4.214 5.379 -10.836 1.00 92.81 97 ILE A CA 1
ATOM 781 C C . ILE A 1 97 ? -3.376 4.641 -11.879 1.00 92.81 97 ILE A C 1
ATOM 783 O O . ILE A 1 97 ? -2.812 5.279 -12.766 1.00 92.81 97 ILE A O 1
ATOM 787 N N . TRP A 1 98 ? -3.367 3.307 -11.828 1.00 93.31 98 TRP A N 1
ATOM 788 C CA . TRP A 1 98 ? -2.650 2.482 -12.793 1.00 93.31 98 TRP A CA 1
ATOM 789 C C . TRP A 1 98 ? -3.118 2.737 -14.227 1.00 93.31 98 TRP A C 1
ATOM 791 O O . TRP A 1 98 ? -2.296 3.060 -15.078 1.00 93.31 98 TRP A O 1
ATOM 801 N N . ALA A 1 99 ? -4.428 2.715 -14.493 1.00 89.81 99 ALA A N 1
ATOM 802 C CA . ALA A 1 99 ? -4.958 2.958 -15.834 1.00 89.81 99 ALA A CA 1
ATOM 803 C C . ALA A 1 99 ? -4.614 4.362 -16.362 1.00 89.81 99 ALA A C 1
ATOM 805 O O . ALA A 1 99 ? -4.337 4.528 -17.550 1.00 89.81 99 ALA A O 1
ATOM 806 N N . ARG A 1 100 ? -4.615 5.385 -15.496 1.00 91.81 100 ARG A N 1
ATOM 807 C CA . ARG A 1 100 ? -4.227 6.754 -15.876 1.00 91.81 100 ARG A CA 1
ATOM 808 C C . ARG A 1 100 ? -2.741 6.870 -16.197 1.00 91.81 100 ARG A C 1
ATOM 810 O O . ARG A 1 100 ? -2.396 7.579 -17.135 1.00 91.81 100 ARG A O 1
ATOM 817 N N . ILE A 1 101 ? -1.884 6.210 -15.423 1.00 90.62 101 ILE A N 1
ATOM 818 C CA . ILE A 1 101 ? -0.432 6.231 -15.626 1.00 90.62 101 ILE A CA 1
ATOM 819 C C . ILE A 1 101 ? -0.059 5.422 -16.862 1.00 90.62 101 ILE A C 1
ATOM 821 O O . ILE A 1 101 ? 0.662 5.930 -17.711 1.00 90.62 101 ILE A O 1
ATOM 825 N N . PHE A 1 102 ? -0.600 4.211 -17.004 1.00 88.06 102 PHE A N 1
ATOM 826 C CA . PHE A 1 102 ? -0.334 3.350 -18.153 1.00 88.06 102 PHE A CA 1
ATOM 827 C C . PHE A 1 102 ? -0.692 4.046 -19.471 1.00 88.06 102 PHE A C 1
ATOM 829 O O . PHE A 1 102 ? 0.117 4.065 -20.386 1.00 88.06 102 PHE A O 1
ATOM 836 N N . ARG A 1 103 ? -1.839 4.740 -19.533 1.00 85.81 103 ARG A N 1
ATOM 837 C CA . ARG A 1 103 ? -2.244 5.532 -20.712 1.00 85.81 103 ARG A CA 1
ATOM 838 C C . ARG A 1 103 ? -1.340 6.725 -21.034 1.00 85.81 103 ARG A C 1
ATOM 840 O O . ARG A 1 103 ? -1.446 7.267 -22.127 1.00 85.81 103 ARG A O 1
ATOM 847 N N . ARG A 1 104 ? -0.544 7.204 -20.076 1.00 87.44 104 ARG A N 1
ATOM 848 C CA . ARG A 1 104 ? 0.387 8.327 -20.273 1.00 87.44 104 ARG A CA 1
ATOM 849 C C . ARG A 1 104 ? 1.793 7.871 -20.636 1.00 87.44 104 ARG A C 1
ATOM 851 O O . ARG A 1 104 ? 2.582 8.700 -21.077 1.00 87.44 104 ARG A O 1
ATOM 858 N N . LEU A 1 105 ? 2.118 6.602 -20.410 1.00 83.62 105 LEU A N 1
ATOM 859 C CA . LEU A 1 105 ? 3.400 6.049 -20.811 1.00 83.62 105 LEU A CA 1
ATOM 860 C C . LEU A 1 105 ? 3.385 5.782 -22.321 1.00 83.62 105 LEU A C 1
ATOM 862 O O . LEU A 1 105 ? 2.341 5.408 -22.859 1.00 83.62 105 LEU A O 1
ATOM 866 N N . PRO A 1 106 ? 4.522 5.955 -23.010 1.00 74.88 106 PRO A N 1
ATOM 867 C CA . PRO A 1 106 ? 4.650 5.498 -24.384 1.00 74.88 106 PRO A CA 1
ATOM 868 C C . PRO A 1 106 ? 4.499 3.971 -24.390 1.00 74.88 106 PRO A C 1
ATOM 870 O O . PRO A 1 106 ? 5.358 3.251 -23.882 1.00 74.88 106 PRO A O 1
ATOM 873 N N . SER A 1 107 ? 3.374 3.473 -24.905 1.00 67.75 107 SER A N 1
ATOM 874 C CA . SER A 1 107 ? 3.105 2.042 -25.043 1.00 67.75 107 SER A CA 1
ATOM 875 C C . SER A 1 107 ? 2.758 1.707 -26.485 1.00 67.75 107 SER A C 1
ATOM 877 O O . SER A 1 107 ? 1.925 2.376 -27.092 1.00 67.75 107 SER A O 1
ATOM 879 N N . THR A 1 108 ? 3.339 0.625 -26.993 1.00 64.44 108 THR A N 1
ATOM 880 C CA . THR A 1 108 ? 2.982 -0.006 -28.276 1.00 64.44 108 THR A CA 1
ATOM 881 C C . THR A 1 108 ? 1.573 -0.606 -28.260 1.00 64.44 108 THR A C 1
ATOM 883 O O . THR A 1 108 ? 0.954 -0.772 -29.309 1.00 64.44 108 THR A O 1
ATOM 886 N N . GLY A 1 109 ? 1.039 -0.861 -27.060 1.00 55.28 109 GLY A N 1
ATOM 887 C CA . GLY A 1 109 ? -0.323 -1.321 -26.839 1.00 55.28 109 GLY A CA 1
ATOM 888 C C . GLY A 1 109 ? -1.349 -0.295 -27.306 1.00 55.28 109 GLY A C 1
ATOM 889 O O . GLY A 1 109 ? -1.569 0.735 -26.666 1.00 55.28 109 GLY A O 1
ATOM 890 N N . SER A 1 110 ? -2.026 -0.616 -28.406 1.00 50.94 110 SER A N 1
ATOM 891 C CA . SER A 1 110 ? -3.282 0.034 -28.777 1.00 50.94 110 SER A CA 1
ATOM 892 C C . SER A 1 110 ? -4.282 -0.074 -27.618 1.00 50.94 110 SER A C 1
ATOM 894 O O . SER A 1 110 ? -4.242 -1.024 -26.837 1.00 50.94 110 SER A O 1
ATOM 896 N N . SER A 1 111 ? -5.178 0.912 -27.498 1.00 44.25 111 SER A N 1
ATOM 897 C CA . SER A 1 111 ? -6.219 0.992 -26.459 1.00 44.25 111 SER A CA 1
ATOM 898 C C . SER A 1 111 ? -6.838 -0.370 -26.091 1.00 44.25 111 SER A C 1
ATOM 900 O O . SER A 1 111 ? -7.055 -1.197 -26.979 1.00 44.25 111 SER A O 1
ATOM 902 N N . PRO A 1 112 ? -7.206 -0.592 -24.811 1.00 42.66 112 PRO A N 1
ATOM 903 C CA . PRO A 1 112 ? -7.820 -1.839 -24.361 1.00 42.66 112 PRO A CA 1
ATOM 904 C C . PRO A 1 112 ? -9.155 -2.032 -25.093 1.00 42.66 112 PRO A C 1
ATOM 906 O O . PRO A 1 112 ? -10.162 -1.425 -24.739 1.00 42.66 112 PRO A O 1
ATOM 909 N N . GLY A 1 113 ? -9.137 -2.822 -26.164 1.00 41.31 113 GLY A N 1
ATOM 910 C CA . GLY A 1 113 ? -10.268 -2.971 -27.080 1.00 41.31 113 GLY A CA 1
ATOM 911 C C . GLY A 1 113 ? -9.929 -3.624 -28.421 1.00 41.31 113 GLY A C 1
ATOM 912 O O . GLY A 1 113 ? -10.830 -4.155 -29.061 1.00 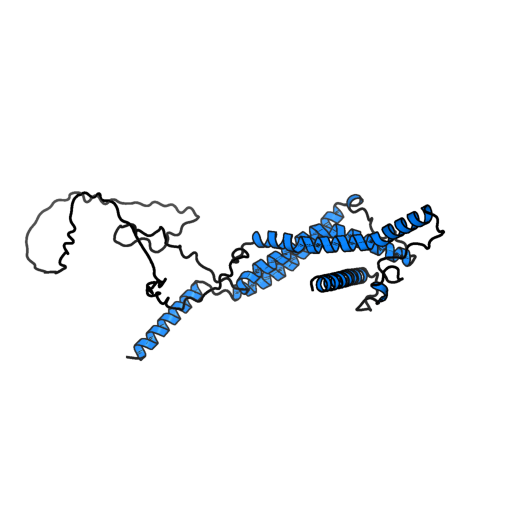41.31 113 GLY A O 1
ATOM 913 N N . MET A 1 114 ? -8.659 -3.658 -28.830 1.00 40.00 114 MET A N 1
ATOM 914 C CA . MET A 1 114 ? -8.248 -4.335 -30.062 1.00 40.00 114 MET A CA 1
ATOM 915 C C . MET A 1 114 ? -7.005 -5.180 -29.800 1.00 40.00 114 MET A C 1
ATOM 917 O O . MET A 1 114 ? -5.887 -4.682 -29.744 1.00 40.00 114 MET A O 1
ATOM 921 N N . THR A 1 115 ? -7.207 -6.481 -29.606 1.00 38.69 115 THR A N 1
ATOM 922 C CA . THR A 1 115 ? -6.140 -7.474 -29.743 1.00 38.69 115 THR A CA 1
ATOM 923 C C . THR A 1 115 ? -5.737 -7.524 -31.209 1.00 38.69 115 THR A C 1
ATOM 925 O O . THR A 1 115 ? -6.311 -8.283 -31.990 1.00 38.69 115 THR A O 1
ATOM 928 N N . THR A 1 116 ? -4.781 -6.690 -31.601 1.00 45.19 116 THR A N 1
ATOM 929 C CA . THR A 1 116 ? -4.089 -6.827 -32.880 1.00 45.19 116 THR A CA 1
ATOM 930 C C . THR A 1 116 ? -3.131 -8.000 -32.735 1.00 45.19 116 THR A C 1
ATOM 932 O O . THR A 1 116 ? -2.009 -7.872 -32.258 1.00 45.19 116 THR A O 1
ATOM 935 N N . THR A 1 117 ? -3.616 -9.197 -33.051 1.00 42.19 117 THR A N 1
ATOM 936 C CA . THR A 1 117 ? -2.765 -10.372 -33.228 1.00 42.19 117 THR A CA 1
ATOM 937 C C . THR A 1 117 ? -1.744 -10.033 -34.313 1.00 42.19 117 THR A C 1
ATOM 939 O O . THR A 1 117 ? -2.154 -9.727 -35.433 1.00 42.19 117 THR A O 1
ATOM 942 N N . CYS A 1 118 ? -0.442 -10.049 -33.997 1.00 44.84 118 CYS A N 1
ATOM 943 C CA . CYS A 1 118 ? 0.586 -9.948 -35.033 1.00 44.84 118 CYS A CA 1
ATOM 944 C C . CYS A 1 118 ? 0.443 -11.186 -35.927 1.00 44.84 118 CYS A C 1
ATOM 946 O O . CYS A 1 118 ? 0.728 -12.304 -35.499 1.00 44.84 118 CYS A O 1
ATOM 948 N N . ILE A 1 119 ? -0.116 -11.009 -37.124 1.00 42.84 119 ILE A N 1
ATOM 949 C CA . ILE A 1 119 ? -0.173 -12.064 -38.132 1.00 42.84 119 ILE A CA 1
ATOM 950 C C . ILE A 1 119 ? 1.196 -12.040 -38.824 1.00 42.84 119 ILE A C 1
ATOM 952 O O . ILE A 1 119 ? 1.545 -10.992 -39.369 1.00 42.84 119 ILE A O 1
ATOM 956 N N . PRO A 1 120 ? 1.982 -13.133 -38.798 1.00 41.75 120 PRO A N 1
ATOM 957 C CA . PRO A 1 120 ? 3.239 -13.193 -39.536 1.00 41.75 120 PRO A CA 1
ATOM 958 C C . PRO A 1 120 ? 2.976 -12.987 -41.039 1.00 41.75 120 PRO A C 1
ATOM 960 O O . PRO A 1 120 ? 1.933 -13.436 -41.535 1.00 41.75 120 PRO A O 1
ATOM 963 N N . PRO A 1 121 ? 3.881 -12.318 -41.771 1.00 47.28 121 PRO A N 1
ATOM 964 C CA . PRO A 1 121 ? 3.698 -11.967 -43.174 1.00 47.28 121 PRO A CA 1
ATOM 965 C C . PRO A 1 121 ? 3.935 -13.184 -44.076 1.00 47.28 121 PRO A C 1
ATOM 967 O O . PRO A 1 121 ? 4.807 -13.167 -44.921 1.00 47.28 121 PRO A O 1
ATOM 970 N N . ASP A 1 122 ? 3.168 -14.257 -43.904 1.00 44.62 122 ASP A N 1
ATOM 971 C CA . ASP A 1 122 ? 3.304 -15.453 -44.738 1.00 44.62 122 ASP A CA 1
ATOM 972 C C . ASP A 1 122 ? 1.966 -16.176 -44.881 1.00 44.62 122 ASP A C 1
ATOM 974 O O . ASP A 1 122 ? 1.775 -17.307 -44.437 1.00 44.62 122 ASP A O 1
ATOM 978 N N . ARG A 1 123 ? 0.996 -15.518 -45.526 1.00 34.47 123 ARG A N 1
ATOM 979 C CA . ARG A 1 123 ? -0.022 -16.233 -46.310 1.00 34.47 123 ARG A CA 1
ATOM 980 C C . ARG A 1 123 ? -0.372 -15.435 -47.563 1.00 34.47 123 ARG A C 1
ATOM 982 O O . ARG A 1 123 ? -0.879 -14.318 -47.433 1.00 34.47 123 ARG A O 1
ATOM 989 N N . PRO A 1 124 ? -0.185 -16.003 -48.770 1.00 39.22 124 PRO A N 1
ATOM 990 C CA . PRO A 1 124 ? -0.793 -15.472 -49.978 1.00 39.22 124 PRO A CA 1
ATOM 991 C C . PRO A 1 124 ? -2.294 -15.333 -49.736 1.00 39.22 124 PRO A C 1
ATOM 993 O O . PRO A 1 124 ? -2.990 -16.296 -49.412 1.00 39.22 124 PRO A O 1
ATOM 996 N N . ARG A 1 125 ? -2.785 -14.100 -49.826 1.00 38.62 125 ARG A N 1
ATOM 997 C CA . ARG A 1 125 ? -4.197 -13.771 -49.677 1.00 38.62 125 ARG A CA 1
ATOM 998 C C . ARG A 1 125 ? -4.949 -14.403 -50.846 1.00 38.62 125 ARG A C 1
ATOM 1000 O O . ARG A 1 125 ? -4.976 -13.832 -51.934 1.00 38.62 125 ARG A O 1
ATOM 1007 N N . GLU A 1 126 ? -5.548 -15.573 -50.633 1.00 38.47 126 GLU A N 1
ATOM 1008 C CA . GLU A 1 126 ? -6.503 -16.139 -51.585 1.00 38.47 126 GLU A CA 1
ATOM 1009 C C . GLU A 1 126 ? -7.626 -15.118 -51.805 1.00 38.47 126 GLU A C 1
ATOM 1011 O O . GLU A 1 126 ? -8.365 -14.729 -50.896 1.00 38.47 126 GLU A O 1
ATOM 1016 N N . ARG A 1 127 ? -7.681 -14.606 -53.035 1.00 34.66 127 ARG A N 1
ATOM 1017 C CA . ARG A 1 127 ? -8.698 -13.682 -53.526 1.00 34.66 127 ARG A CA 1
ATOM 1018 C C . ARG A 1 127 ? -10.062 -14.384 -53.419 1.00 34.66 127 ARG A C 1
ATOM 1020 O O . ARG A 1 127 ? -10.232 -15.415 -54.063 1.00 34.66 127 ARG A O 1
ATOM 1027 N N . PRO A 1 128 ? -11.052 -13.854 -52.676 1.00 39.72 128 PRO A N 1
ATOM 1028 C CA . PRO A 1 128 ? -12.378 -14.452 -52.656 1.00 39.72 128 PRO A CA 1
ATOM 1029 C C . PRO A 1 128 ? -13.023 -14.267 -54.031 1.00 39.72 128 PRO A C 1
ATOM 1031 O O . PRO A 1 128 ? -13.356 -13.148 -54.432 1.00 39.72 128 PRO A O 1
ATOM 1034 N N . GLU A 1 129 ? -13.181 -15.361 -54.769 1.00 39.16 129 GLU A N 1
ATOM 1035 C CA . GLU A 1 129 ? -14.000 -15.381 -55.972 1.00 39.16 129 GLU A CA 1
ATOM 1036 C C . GLU A 1 129 ? -15.449 -15.016 -55.616 1.00 39.16 129 GLU A C 1
ATOM 1038 O O . GLU A 1 129 ? -16.033 -15.497 -54.642 1.00 39.16 129 GLU A O 1
ATOM 1043 N N . HIS A 1 130 ? -16.027 -14.120 -56.413 1.00 40.97 130 HIS A N 1
ATOM 1044 C CA . HIS A 1 130 ? -17.411 -13.668 -56.322 1.00 40.97 130 HIS A CA 1
ATOM 1045 C C . HIS A 1 130 ? -18.398 -14.847 -56.391 1.00 40.97 130 HIS A C 1
ATOM 1047 O O . HIS A 1 130 ? -18.809 -15.278 -57.470 1.00 40.97 130 HIS A O 1
ATOM 1053 N N . ARG A 1 131 ? -18.868 -15.331 -55.235 1.00 33.12 131 ARG A N 1
ATOM 1054 C CA . ARG A 1 131 ? -20.013 -16.246 -55.172 1.00 33.12 131 ARG A CA 1
ATOM 1055 C C . ARG A 1 131 ? -21.313 -15.443 -55.224 1.00 33.12 131 ARG A C 1
ATOM 1057 O O . ARG A 1 131 ? -21.820 -14.948 -54.223 1.00 33.12 131 ARG A O 1
ATOM 1064 N N . ARG A 1 132 ? -21.822 -15.308 -56.446 1.00 35.47 132 ARG A N 1
ATOM 1065 C CA . ARG A 1 132 ? -23.118 -14.734 -56.831 1.00 35.47 132 ARG A CA 1
ATOM 1066 C C . ARG A 1 132 ? -24.254 -15.285 -55.950 1.00 35.47 132 ARG A C 1
ATOM 1068 O O . ARG A 1 132 ? -24.534 -16.483 -55.975 1.00 35.47 132 ARG A O 1
ATOM 1075 N N . ASN A 1 133 ? -24.904 -14.400 -55.195 1.00 31.78 133 ASN A N 1
ATOM 1076 C CA . ASN A 1 133 ? -26.116 -14.679 -54.423 1.00 31.78 133 ASN A CA 1
ATOM 1077 C C . ASN A 1 133 ? -27.226 -15.216 -55.341 1.00 31.78 133 ASN A C 1
ATOM 1079 O O . ASN A 1 133 ? -27.653 -14.536 -56.274 1.00 31.78 133 ASN A O 1
ATOM 1083 N N . ARG A 1 134 ? -27.706 -16.429 -55.056 1.00 31.42 134 ARG A N 1
ATOM 1084 C CA . ARG A 1 134 ? -28.913 -17.020 -55.644 1.00 31.42 134 ARG A CA 1
ATOM 1085 C C . ARG A 1 134 ? -30.002 -16.942 -54.573 1.00 31.42 134 ARG A C 1
ATOM 1087 O O . ARG A 1 134 ? -30.059 -17.792 -53.692 1.00 31.42 134 ARG A O 1
ATOM 1094 N N . SER A 1 135 ? -30.802 -15.880 -54.599 1.00 30.78 135 SER A N 1
ATOM 1095 C CA . SER A 1 135 ? -31.979 -15.733 -53.740 1.00 30.78 135 SER A CA 1
ATOM 1096 C C . SER A 1 135 ? -33.122 -16.587 -54.292 1.00 30.78 135 SER A C 1
ATOM 1098 O O . SER A 1 135 ? -33.577 -16.357 -55.410 1.00 30.78 135 SER A O 1
ATOM 1100 N N . SER A 1 136 ? -33.566 -17.559 -53.501 1.00 30.38 136 SER A N 1
ATOM 1101 C CA . SER A 1 136 ? -34.800 -18.325 -53.685 1.00 30.38 136 SER A CA 1
ATOM 1102 C C . SER A 1 136 ? -35.770 -17.881 -52.595 1.00 30.38 136 SER A C 1
ATOM 1104 O O . SER A 1 136 ? -35.556 -18.220 -51.434 1.00 30.38 136 SER A O 1
ATOM 1106 N N . ILE A 1 137 ? -36.791 -17.105 -52.952 1.00 39.88 137 ILE A N 1
ATOM 1107 C CA . ILE A 1 137 ? -38.000 -16.939 -52.139 1.00 39.88 137 ILE A CA 1
ATOM 1108 C C . ILE A 1 137 ? -39.180 -17.205 -53.068 1.00 39.88 137 ILE A C 1
ATOM 1110 O O . ILE A 1 137 ? -39.277 -16.607 -54.141 1.00 39.88 137 ILE A O 1
ATOM 1114 N N . ASP A 1 138 ? -40.001 -18.158 -52.640 1.00 34.50 138 ASP A N 1
ATOM 1115 C CA . ASP A 1 138 ? -41.214 -18.645 -53.277 1.00 34.50 138 ASP A CA 1
ATOM 1116 C C . ASP A 1 138 ? -42.259 -17.538 -53.499 1.00 34.50 138 ASP A C 1
ATOM 1118 O O . ASP A 1 138 ? -42.640 -16.809 -52.587 1.00 34.50 138 ASP A O 1
ATOM 1122 N N . ASP A 1 139 ? -42.624 -17.396 -54.769 1.00 31.44 139 ASP A N 1
ATOM 1123 C CA . ASP A 1 139 ? -43.947 -17.580 -55.378 1.00 31.44 139 ASP A CA 1
ATOM 1124 C C . ASP A 1 139 ? -45.251 -17.019 -54.746 1.00 31.44 139 ASP A C 1
ATOM 1126 O O . ASP A 1 139 ? -45.580 -17.216 -53.579 1.00 31.44 139 ASP A O 1
ATOM 1130 N N . VAL A 1 140 ? -46.063 -16.492 -55.682 1.00 31.84 140 VAL A N 1
ATOM 1131 C CA . VAL A 1 140 ? -47.518 -16.212 -55.699 1.00 31.84 140 VAL A CA 1
ATOM 1132 C C . VAL A 1 140 ? -48.019 -14.898 -55.052 1.00 31.84 140 VAL A C 1
ATOM 1134 O O . VAL A 1 140 ? -47.862 -14.704 -53.857 1.00 31.84 140 VAL A O 1
ATOM 1137 N N . SER A 1 141 ? -48.805 -13.987 -55.662 1.00 33.75 141 SER A N 1
ATOM 1138 C CA . SER A 1 141 ? -49.274 -13.572 -57.020 1.00 33.75 141 SER A CA 1
ATOM 1139 C C . SER A 1 141 ? -50.413 -12.506 -56.782 1.00 33.75 141 SER A C 1
ATOM 1141 O O . SER A 1 141 ? -50.758 -12.291 -55.622 1.00 33.75 141 SER A O 1
ATOM 1143 N N . PRO A 1 142 ? -51.155 -11.927 -57.762 1.00 44.16 142 PRO A N 1
ATOM 1144 C CA . PRO A 1 142 ? -50.780 -10.959 -58.812 1.00 44.16 142 PRO A CA 1
ATOM 1145 C C . PRO A 1 142 ? -51.793 -9.762 -58.966 1.00 44.16 142 PRO A C 1
ATOM 1147 O O . PRO A 1 142 ? -52.765 -9.668 -58.222 1.00 44.16 142 PRO A O 1
ATOM 1150 N N . ILE A 1 143 ? -51.626 -8.935 -60.028 1.00 30.38 143 ILE A N 1
ATOM 1151 C CA . ILE A 1 143 ? -52.598 -7.982 -60.669 1.00 30.38 143 ILE A CA 1
ATOM 1152 C C . ILE A 1 143 ? -52.553 -6.534 -60.097 1.00 30.38 143 ILE A C 1
ATOM 1154 O O . ILE A 1 143 ? -52.831 -6.334 -58.925 1.00 30.38 143 ILE A O 1
ATOM 1158 N N . ARG A 1 144 ? -52.218 -5.447 -60.829 1.00 32.16 144 ARG A N 1
ATOM 1159 C CA . ARG A 1 144 ? -52.769 -4.907 -62.104 1.00 32.16 144 ARG A CA 1
ATOM 1160 C C . ARG A 1 144 ? -51.845 -3.796 -62.703 1.00 32.16 144 ARG A C 1
ATOM 1162 O O . ARG A 1 144 ? -51.049 -3.244 -61.949 1.00 32.16 144 ARG A O 1
ATOM 1169 N N . PRO A 1 145 ? -51.964 -3.446 -64.006 1.00 37.69 145 PRO A N 1
ATOM 1170 C CA . PRO A 1 145 ? -51.066 -2.550 -64.757 1.00 37.69 145 PRO A CA 1
ATOM 1171 C C . PRO A 1 145 ? -51.645 -1.136 -64.982 1.00 37.69 145 PRO A C 1
ATOM 1173 O O . PRO A 1 145 ? -52.865 -1.007 -64.914 1.00 37.69 145 PRO A O 1
ATOM 1176 N N . VAL A 1 146 ? -50.781 -0.142 -65.280 1.00 34.22 146 VAL A N 1
ATOM 1177 C CA . VAL A 1 146 ? -51.020 1.221 -65.865 1.00 34.22 146 VAL A CA 1
ATOM 1178 C C . VAL A 1 146 ? -49.876 2.137 -65.383 1.00 34.22 146 VAL A C 1
ATOM 1180 O O . VAL A 1 146 ? -49.549 2.072 -64.205 1.00 34.22 146 VAL A O 1
ATOM 1183 N N . ASP A 1 147 ? -49.172 3.007 -66.111 1.00 31.03 147 ASP A N 1
ATOM 1184 C CA . ASP A 1 147 ? -49.019 3.459 -67.507 1.00 31.03 147 ASP A CA 1
ATOM 1185 C C . ASP A 1 147 ? -47.570 4.034 -67.548 1.00 31.03 147 ASP A C 1
ATOM 1187 O O . ASP A 1 147 ? -47.081 4.545 -66.543 1.00 31.03 147 ASP A O 1
ATOM 1191 N N . GLY A 1 148 ? -46.730 3.830 -68.565 1.00 30.48 148 GLY A N 1
ATOM 1192 C CA . GLY A 1 148 ? -46.746 4.604 -69.805 1.00 30.48 148 GLY A CA 1
ATOM 1193 C C . GLY A 1 148 ? -46.170 6.022 -69.632 1.00 30.48 148 GLY A C 1
ATOM 1194 O O . GLY A 1 148 ? -46.947 6.925 -69.366 1.00 30.48 148 GLY A O 1
ATOM 1195 N N . GLN A 1 149 ? -44.847 6.216 -69.794 1.00 28.67 149 GLN A N 1
ATOM 1196 C CA . GLN A 1 149 ? -44.256 7.353 -70.539 1.00 28.67 149 GLN A CA 1
ATOM 1197 C C . GLN A 1 149 ? -42.718 7.219 -70.654 1.00 28.67 149 GLN A C 1
ATOM 1199 O O . GLN A 1 149 ? -41.982 7.346 -69.679 1.00 28.67 149 GLN A O 1
ATOM 1204 N N . MET A 1 150 ? -42.240 6.988 -71.875 1.00 32.47 150 MET A N 1
ATOM 1205 C CA . MET A 1 150 ? -40.914 7.398 -72.364 1.00 32.47 150 MET A CA 1
ATOM 1206 C C . MET A 1 150 ? -41.094 8.769 -73.053 1.00 32.47 150 MET A C 1
ATOM 1208 O O . MET A 1 150 ? -42.227 9.046 -73.461 1.00 32.47 150 MET A O 1
ATOM 1212 N N . PRO A 1 151 ? -40.066 9.633 -73.215 1.00 41.66 151 PRO A N 1
ATOM 1213 C CA . PRO A 1 151 ? -39.108 9.368 -74.300 1.00 41.66 151 PRO A CA 1
ATOM 1214 C C . PRO A 1 151 ? -37.689 9.974 -74.182 1.00 41.66 151 PRO A C 1
ATOM 1216 O O . PRO A 1 151 ? -37.477 10.952 -73.473 1.00 41.66 151 PRO A O 1
ATOM 1219 N N . SER A 1 152 ? -36.792 9.389 -74.997 1.00 31.20 152 SER A N 1
ATOM 1220 C CA . SER A 1 152 ? -35.796 10.046 -75.879 1.00 31.20 152 SER A CA 1
ATOM 1221 C C . SER A 1 152 ? -34.682 10.903 -75.264 1.00 31.20 152 SER A C 1
ATOM 1223 O O . SER A 1 152 ? -34.883 11.608 -74.291 1.00 31.20 152 SER A O 1
ATOM 1225 N N . ASP A 1 153 ? -33.457 10.986 -75.779 1.00 30.89 153 ASP A N 1
ATOM 1226 C CA . ASP A 1 153 ? -32.765 10.581 -77.020 1.00 30.89 153 ASP A CA 1
ATOM 1227 C C . ASP A 1 153 ? -31.264 10.822 -76.689 1.00 30.89 153 ASP A C 1
ATOM 1229 O O . ASP A 1 153 ? -30.957 11.755 -75.948 1.00 30.89 153 ASP A O 1
ATOM 1233 N N . THR A 1 154 ? -30.243 10.010 -76.999 1.00 34.06 154 THR A N 1
ATOM 1234 C CA . THR A 1 154 ? -29.452 9.818 -78.252 1.00 34.06 154 THR A CA 1
ATOM 1235 C C . THR A 1 154 ? -27.996 9.636 -77.740 1.00 34.06 154 THR A C 1
ATOM 1237 O O . THR A 1 154 ? -27.510 10.540 -77.075 1.00 34.06 154 THR A O 1
ATOM 1240 N N . GLY A 1 155 ? -27.349 8.456 -77.715 1.00 31.28 155 GLY A N 1
ATOM 1241 C CA . GLY A 1 155 ? -26.548 7.808 -78.784 1.00 31.28 155 GLY A CA 1
ATOM 1242 C C . GLY A 1 155 ? -25.075 8.311 -78.848 1.00 31.28 155 GLY A C 1
ATOM 1243 O O . GLY A 1 155 ? -24.860 9.481 -78.561 1.00 31.28 155 GLY A O 1
ATOM 1244 N N . PRO A 1 156 ? -24.060 7.548 -79.323 1.00 39.12 156 PRO A N 1
ATOM 1245 C CA . PRO A 1 156 ? -23.739 6.130 -79.136 1.00 39.12 156 PRO A CA 1
ATOM 1246 C C . PRO A 1 156 ? -22.283 5.883 -78.632 1.00 39.12 156 PRO A C 1
ATOM 1248 O O . PRO A 1 156 ? -21.442 6.772 -78.543 1.00 39.12 156 PRO A O 1
ATOM 1251 N N . VAL A 1 157 ? -22.005 4.617 -78.321 1.00 39.84 157 VAL A N 1
ATOM 1252 C CA . VAL A 1 157 ? -20.707 4.028 -77.954 1.00 39.84 157 VAL A CA 1
ATOM 1253 C C . VAL A 1 157 ? -19.820 3.860 -79.192 1.00 39.84 157 VAL A C 1
ATOM 1255 O O . VAL A 1 157 ? -20.279 3.256 -80.156 1.00 39.84 157 VAL A O 1
ATOM 1258 N N . GLU A 1 158 ? -18.537 4.239 -79.134 1.00 35.88 158 GLU A N 1
ATOM 1259 C CA . GLU A 1 158 ? -17.521 3.588 -79.973 1.00 35.88 158 GLU A CA 1
ATOM 1260 C C . GLU A 1 158 ? -16.138 3.545 -79.303 1.00 35.88 158 GLU A C 1
ATOM 1262 O O . GLU A 1 158 ? -15.434 4.541 -79.143 1.00 35.88 158 GLU A O 1
ATOM 1267 N N . ALA A 1 159 ? -15.758 2.338 -78.890 1.00 39.09 159 ALA A N 1
ATOM 1268 C CA . ALA A 1 159 ? -14.393 1.980 -78.559 1.00 39.09 159 ALA A CA 1
ATOM 1269 C C . ALA A 1 159 ? -13.670 1.616 -79.862 1.00 39.09 159 ALA A C 1
ATOM 1271 O O . ALA A 1 159 ? -13.952 0.566 -80.441 1.00 39.09 159 ALA A O 1
ATOM 1272 N N . VAL A 1 160 ? -12.705 2.431 -80.294 1.00 34.66 160 VAL A N 1
ATOM 1273 C CA . VAL A 1 160 ? -11.754 2.036 -81.341 1.00 34.66 160 VAL A CA 1
ATOM 1274 C C . VAL A 1 160 ? -10.352 1.940 -80.752 1.00 34.66 160 VAL A C 1
ATOM 1276 O O . VAL A 1 160 ? -9.763 2.888 -80.237 1.00 34.66 160 VAL A O 1
ATOM 1279 N N . ARG A 1 161 ? -9.874 0.700 -80.808 1.00 33.03 161 ARG A N 1
ATOM 1280 C CA . ARG A 1 161 ? -8.579 0.166 -80.406 1.00 33.03 161 ARG A CA 1
ATOM 1281 C C . ARG A 1 161 ? -7.441 0.853 -81.172 1.00 33.03 161 ARG A C 1
ATOM 1283 O O . ARG A 1 161 ? -7.508 0.978 -82.390 1.00 33.03 161 ARG A O 1
ATOM 1290 N N . ARG A 1 162 ? -6.360 1.209 -80.474 1.00 36.00 162 ARG A N 1
ATOM 1291 C CA . ARG A 1 162 ? -5.049 1.470 -81.093 1.00 36.00 162 ARG A CA 1
ATOM 1292 C C . ARG A 1 162 ? -4.409 0.133 -81.499 1.00 36.00 162 ARG A C 1
ATOM 1294 O O . ARG A 1 162 ? -4.345 -0.749 -80.641 1.00 36.00 162 ARG A O 1
ATOM 1301 N N . PRO A 1 163 ? -3.899 -0.035 -82.731 1.00 36.19 163 PRO A N 1
ATOM 1302 C CA . PRO A 1 163 ? -2.923 -1.071 -83.020 1.00 36.19 163 PRO A CA 1
ATOM 1303 C C . PRO A 1 163 ? -1.539 -0.635 -82.520 1.00 36.19 163 PRO A C 1
ATOM 1305 O O . PRO A 1 163 ? -1.129 0.520 -82.644 1.00 36.19 163 PRO A O 1
ATOM 1308 N N . SER A 1 164 ? -0.859 -1.586 -81.899 1.00 39.19 164 SER A N 1
ATOM 1309 C CA . SER A 1 164 ? 0.489 -1.520 -81.355 1.00 39.19 164 SER A CA 1
ATOM 1310 C C . SER A 1 164 ? 1.572 -1.605 -82.442 1.00 39.19 164 SER A C 1
ATOM 1312 O O . SER A 1 164 ? 1.381 -2.289 -83.441 1.00 39.19 164 SER A O 1
ATOM 1314 N N . THR A 1 165 ? 2.727 -0.993 -82.140 1.00 38.47 165 THR A N 1
ATOM 1315 C CA . THR A 1 165 ? 4.114 -1.443 -82.426 1.00 38.47 165 THR A CA 1
ATOM 1316 C C . THR A 1 165 ? 4.515 -1.802 -83.866 1.00 38.47 165 THR A C 1
ATOM 1318 O O . THR A 1 165 ? 4.051 -2.811 -84.380 1.00 38.47 165 THR A O 1
ATOM 1321 N N . PHE A 1 166 ? 5.548 -1.148 -84.421 1.00 33.16 166 PHE A N 1
ATOM 1322 C CA . PHE A 1 166 ? 6.914 -1.711 -84.443 1.00 33.16 166 PHE A CA 1
ATOM 1323 C C . PHE A 1 166 ? 7.970 -0.719 -84.971 1.00 33.16 166 PHE A C 1
ATOM 1325 O O . PHE A 1 166 ? 7.679 0.195 -85.734 1.00 33.16 166 PHE A O 1
ATOM 1332 N N . SER A 1 167 ? 9.198 -0.961 -84.516 1.00 44.12 167 SER A N 1
ATOM 1333 C CA . SER A 1 167 ? 10.488 -0.366 -84.876 1.00 44.12 167 SER A CA 1
ATOM 1334 C C . SER A 1 167 ? 10.868 -0.542 -86.354 1.00 44.12 167 SER A C 1
ATOM 1336 O O . SER A 1 167 ? 10.608 -1.601 -86.920 1.00 44.12 167 SER A O 1
ATOM 1338 N N . ALA A 1 168 ? 11.590 0.424 -86.935 1.00 34.69 168 ALA A N 1
ATOM 1339 C CA . ALA A 1 168 ? 12.577 0.141 -87.979 1.00 34.69 168 ALA A CA 1
ATOM 1340 C C . ALA A 1 168 ? 13.677 1.216 -88.024 1.00 34.69 168 ALA A C 1
ATOM 1342 O O . ALA A 1 168 ? 13.420 2.414 -88.076 1.00 34.69 168 ALA A O 1
ATOM 1343 N N . ARG A 1 169 ? 14.908 0.712 -87.982 1.00 41.12 169 ARG A N 1
ATOM 1344 C CA . ARG A 1 169 ? 16.217 1.364 -88.070 1.00 41.12 169 ARG A CA 1
ATOM 1345 C C . ARG A 1 169 ? 16.550 1.621 -89.551 1.00 41.12 169 ARG A C 1
ATOM 1347 O O . ARG A 1 169 ? 16.255 0.752 -90.368 1.00 41.12 169 ARG A O 1
ATOM 1354 N N . GLY A 1 170 ? 17.204 2.733 -89.882 1.00 39.28 170 GLY A N 1
ATOM 1355 C CA . GLY A 1 170 ? 17.756 2.984 -91.221 1.00 39.28 170 GLY A CA 1
ATOM 1356 C C . GLY A 1 170 ? 18.545 4.295 -91.286 1.00 39.28 170 GLY A C 1
ATOM 1357 O O . GLY A 1 170 ? 17.956 5.356 -91.109 1.00 39.28 170 GLY A O 1
ATOM 1358 N N . ASP A 1 171 ? 19.860 4.178 -91.485 1.00 40.78 171 ASP A N 1
ATOM 1359 C CA . ASP A 1 171 ? 20.830 5.247 -91.776 1.00 40.78 171 ASP A CA 1
ATOM 1360 C C . ASP A 1 171 ? 20.517 5.987 -93.092 1.00 40.78 171 ASP A C 1
ATOM 1362 O O . ASP A 1 171 ? 20.051 5.353 -94.037 1.00 40.78 171 ASP A O 1
ATOM 1366 N N . ASP A 1 172 ? 20.806 7.296 -93.170 1.00 39.53 172 ASP A N 1
ATOM 1367 C CA . ASP A 1 172 ? 21.874 7.851 -94.036 1.00 39.53 172 ASP A CA 1
ATOM 1368 C C . ASP A 1 172 ? 21.905 9.407 -94.063 1.00 39.53 172 ASP A C 1
ATOM 1370 O O . ASP A 1 172 ? 20.895 10.077 -94.264 1.00 39.53 172 ASP A O 1
ATOM 1374 N N . TYR A 1 173 ? 23.121 9.931 -93.842 1.00 39.69 173 TYR A N 1
ATOM 1375 C CA . TYR A 1 173 ? 23.770 11.223 -94.165 1.00 39.69 173 TYR A CA 1
ATOM 1376 C C . TYR A 1 173 ? 22.982 12.472 -94.640 1.00 39.69 173 TYR A C 1
ATOM 1378 O O . TYR A 1 173 ? 22.371 12.458 -95.703 1.00 39.69 173 TYR A O 1
ATOM 1386 N N . ALA A 1 174 ? 23.224 13.630 -93.987 1.00 36.56 174 ALA A N 1
ATOM 1387 C CA . ALA A 1 174 ? 24.104 14.727 -94.470 1.00 36.56 174 ALA A CA 1
ATOM 1388 C C . ALA A 1 174 ? 23.767 16.129 -93.882 1.00 36.56 174 ALA A C 1
ATOM 1390 O O . ALA A 1 174 ? 22.622 16.555 -93.975 1.00 36.56 174 ALA A O 1
ATOM 1391 N N . SER A 1 175 ? 24.825 16.858 -93.463 1.00 39.97 175 SER A N 1
ATOM 1392 C CA . SER A 1 175 ? 24.992 18.339 -93.435 1.00 39.97 175 SER A CA 1
ATOM 1393 C C . SER A 1 175 ? 24.149 19.149 -92.435 1.00 39.97 175 SER A C 1
ATOM 1395 O O . SE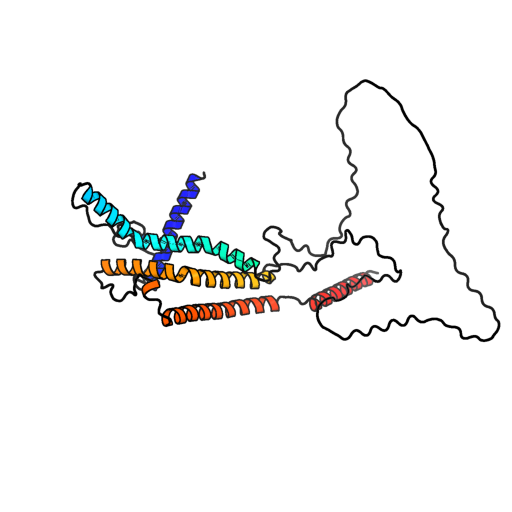R A 1 175 ? 23.001 18.812 -92.198 1.00 39.97 175 SER A O 1
ATOM 1397 N N . ASP A 1 176 ? 24.519 20.311 -91.904 1.00 38.75 176 ASP A N 1
ATOM 1398 C CA . ASP A 1 176 ? 25.720 21.099 -91.557 1.00 38.75 176 ASP A CA 1
ATOM 1399 C C . ASP A 1 176 ? 25.130 22.391 -90.925 1.00 38.75 176 ASP A C 1
ATOM 1401 O O . ASP A 1 176 ? 23.965 22.695 -91.182 1.00 38.75 176 ASP A O 1
ATOM 1405 N N . GLU A 1 177 ? 25.927 23.121 -90.144 1.00 42.75 177 GLU A N 1
ATOM 1406 C CA . GLU A 1 177 ? 25.679 24.471 -89.596 1.00 42.75 177 GLU A CA 1
ATOM 1407 C C . GLU A 1 177 ? 24.571 24.599 -88.524 1.00 42.75 177 GLU A C 1
ATOM 1409 O O . GLU A 1 177 ? 23.397 24.301 -88.710 1.00 42.75 177 GLU A O 1
ATOM 1414 N N . GLU A 1 178 ? 24.960 24.837 -87.269 1.00 43.16 178 GLU A N 1
ATOM 1415 C CA . GLU A 1 178 ? 25.160 26.187 -86.710 1.00 43.16 178 GLU A CA 1
ATOM 1416 C C . GLU A 1 178 ? 23.806 26.876 -86.470 1.00 43.16 178 GLU A C 1
ATOM 1418 O O . GLU A 1 178 ? 23.260 27.533 -87.340 1.00 43.16 178 GLU A O 1
ATOM 1423 N N . ASP A 1 179 ? 23.227 26.680 -85.279 1.00 44.41 179 ASP A N 1
ATOM 1424 C CA . ASP A 1 179 ? 22.976 27.832 -84.416 1.00 44.41 179 ASP A CA 1
ATOM 1425 C C . ASP A 1 179 ? 22.530 27.449 -83.002 1.00 44.41 179 ASP A C 1
ATOM 1427 O O . ASP A 1 179 ? 21.723 26.558 -82.728 1.00 44.41 179 ASP A O 1
ATOM 1431 N N . ASN A 1 180 ? 23.152 28.174 -82.091 1.00 50.34 180 ASN A N 1
ATOM 1432 C CA . ASN A 1 180 ? 22.990 28.171 -80.660 1.00 50.34 180 ASN A CA 1
ATOM 1433 C C . ASN A 1 180 ? 21.733 28.972 -80.295 1.00 50.34 180 ASN A C 1
ATOM 1435 O O . ASN A 1 180 ? 21.793 30.194 -80.246 1.00 50.34 180 ASN A O 1
ATOM 1439 N N . GLU A 1 181 ? 20.620 28.309 -79.971 1.00 44.75 181 GLU A N 1
ATOM 1440 C CA . GLU A 1 181 ? 19.450 29.007 -79.425 1.00 44.75 181 GLU A CA 1
ATOM 1441 C C . GLU A 1 181 ? 18.752 28.182 -78.329 1.00 44.75 181 GLU A C 1
ATOM 1443 O O . GLU A 1 181 ? 17.842 27.387 -78.554 1.00 44.75 181 GLU A O 1
ATOM 1448 N N . GLY A 1 182 ? 19.215 28.390 -77.094 1.00 48.78 182 GLY A N 1
ATOM 1449 C CA . GLY A 1 182 ? 18.326 28.552 -75.944 1.00 48.78 182 GLY A CA 1
ATOM 1450 C C . GLY A 1 182 ? 17.432 27.376 -75.547 1.00 48.78 182 GLY A C 1
ATOM 1451 O O . GLY A 1 182 ? 16.227 27.561 -75.384 1.00 48.78 182 GLY A O 1
ATOM 1452 N N . VAL A 1 183 ? 17.999 26.206 -75.232 1.00 41.66 183 VAL A N 1
ATOM 1453 C CA . VAL A 1 183 ? 17.311 25.319 -74.281 1.00 41.66 183 VAL A CA 1
ATOM 1454 C C . VAL A 1 183 ? 17.438 25.968 -72.908 1.00 41.66 183 VAL A C 1
ATOM 1456 O O . VAL A 1 183 ? 18.466 25.868 -72.241 1.00 41.66 183 VAL A O 1
ATOM 1459 N N . SER A 1 184 ? 16.388 26.682 -72.504 1.00 45.28 184 SER A N 1
ATOM 1460 C CA . SER A 1 184 ? 16.191 27.170 -71.145 1.00 45.28 184 SER A CA 1
ATOM 1461 C C . SER A 1 184 ? 16.173 25.975 -70.190 1.00 45.28 184 SER A C 1
ATOM 1463 O O . SER A 1 184 ? 15.117 25.414 -69.890 1.00 45.28 184 SER A O 1
ATOM 1465 N N . ALA A 1 185 ? 17.352 25.556 -69.734 1.00 46.69 185 ALA A N 1
ATOM 1466 C CA . ALA A 1 185 ? 17.484 24.676 -68.593 1.00 46.69 185 ALA A CA 1
ATOM 1467 C C . ALA A 1 185 ? 16.809 25.392 -67.423 1.00 46.69 185 ALA A C 1
ATOM 1469 O O . ALA A 1 185 ? 17.301 26.402 -66.919 1.00 46.69 185 ALA A O 1
ATOM 1470 N N . THR A 1 186 ? 15.639 24.904 -67.022 1.00 47.25 186 THR A N 1
ATOM 1471 C CA . THR A 1 186 ? 15.013 25.274 -65.758 1.00 47.25 186 THR A CA 1
ATOM 1472 C C . THR A 1 186 ? 15.894 24.665 -64.672 1.00 47.25 186 THR A C 1
ATOM 1474 O O . THR A 1 186 ? 15.683 23.546 -64.217 1.00 47.25 186 THR A O 1
ATOM 1477 N N . LEU A 1 187 ? 16.980 25.368 -64.354 1.00 47.25 187 LEU A N 1
ATOM 1478 C CA . LEU A 1 187 ? 17.874 25.057 -63.254 1.00 47.25 187 LEU A CA 1
ATOM 1479 C C . LEU A 1 187 ? 17.065 25.227 -61.974 1.00 47.25 187 LEU A C 1
ATOM 14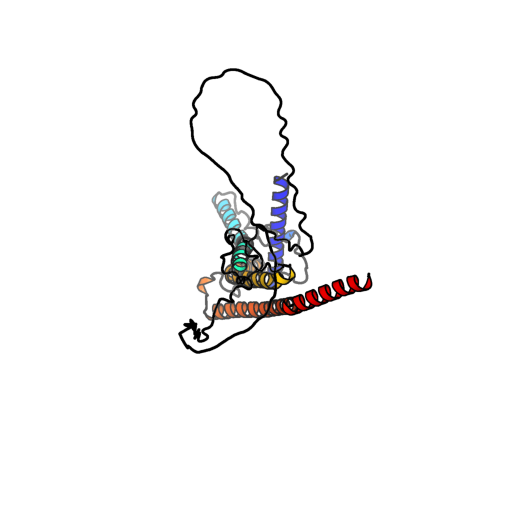81 O O . LEU A 1 187 ? 16.816 26.344 -61.526 1.00 47.25 187 LEU A O 1
ATOM 1485 N N . ILE A 1 188 ? 16.621 24.112 -61.405 1.00 53.47 188 ILE A N 1
ATOM 1486 C CA . ILE A 1 188 ? 16.081 24.112 -60.056 1.00 53.47 188 ILE A CA 1
ATOM 1487 C C . ILE A 1 188 ? 17.277 24.011 -59.111 1.00 53.47 188 ILE A C 1
ATOM 1489 O O . ILE A 1 188 ? 17.786 22.926 -58.842 1.00 53.47 188 ILE A O 1
ATOM 1493 N N . S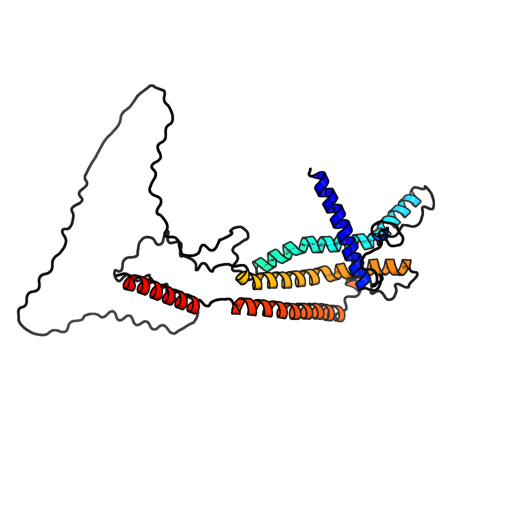ER A 1 189 ? 17.778 25.158 -58.656 1.00 47.00 189 SER A N 1
ATOM 1494 C CA . SER A 1 189 ? 18.723 25.215 -57.544 1.00 47.00 189 SER A CA 1
ATOM 1495 C C . SER A 1 189 ? 17.942 25.041 -56.243 1.00 47.00 189 SER A C 1
ATOM 1497 O O . SER A 1 189 ? 17.259 25.966 -55.802 1.00 47.00 189 SER A O 1
ATOM 1499 N N . PHE A 1 190 ? 18.018 23.860 -55.637 1.00 48.62 190 PHE A N 1
ATOM 1500 C CA . PHE A 1 190 ? 17.556 23.664 -54.268 1.00 48.62 190 PHE A CA 1
ATOM 1501 C C . PHE A 1 190 ? 18.713 23.982 -53.325 1.00 48.62 190 PHE A C 1
ATOM 1503 O O . PHE A 1 190 ? 19.558 23.135 -53.046 1.00 48.62 190 PHE A O 1
ATOM 1510 N N . ASP A 1 191 ? 18.754 25.230 -52.877 1.00 45.69 191 ASP A N 1
ATOM 1511 C CA . ASP A 1 191 ? 19.493 25.618 -51.684 1.00 45.69 191 ASP A CA 1
ATOM 1512 C C . ASP A 1 191 ? 18.604 25.276 -50.479 1.00 45.69 191 ASP A C 1
ATOM 1514 O O . ASP A 1 191 ? 17.605 25.950 -50.221 1.00 45.69 191 ASP A O 1
ATOM 1518 N N . VAL A 1 192 ? 18.875 24.144 -49.825 1.00 48.50 192 VAL A N 1
ATOM 1519 C CA . VAL A 1 192 ? 18.170 23.716 -48.608 1.00 48.50 192 VAL A CA 1
ATOM 1520 C C . VAL A 1 192 ? 19.211 23.528 -47.519 1.00 48.50 192 VAL A C 1
ATOM 1522 O O . VAL A 1 192 ? 19.795 22.460 -47.340 1.00 48.50 192 VAL A O 1
ATOM 1525 N N . GLU A 1 193 ? 19.454 24.621 -46.809 1.00 39.53 193 GLU A N 1
ATOM 1526 C CA . GLU A 1 193 ? 20.230 24.661 -45.582 1.00 39.53 193 GLU A CA 1
ATOM 1527 C C . GLU A 1 193 ? 19.540 23.778 -44.527 1.00 39.53 193 GLU A C 1
ATOM 1529 O O . GLU A 1 193 ? 18.360 23.949 -44.206 1.00 39.53 193 GLU A O 1
ATOM 1534 N N . ALA A 1 194 ? 20.263 22.769 -44.039 1.00 47.75 194 ALA A N 1
ATOM 1535 C CA . ALA A 1 194 ? 19.759 21.750 -43.130 1.00 47.75 194 ALA A CA 1
ATOM 1536 C C . ALA A 1 194 ? 19.295 22.367 -41.801 1.00 47.75 194 ALA A C 1
ATOM 1538 O O . ALA A 1 194 ? 20.092 22.615 -40.898 1.00 47.75 194 ALA A O 1
ATOM 1539 N N . THR A 1 195 ? 17.986 22.562 -41.660 1.00 37.44 195 THR A N 1
ATOM 1540 C CA . THR A 1 195 ? 17.344 22.699 -40.354 1.00 37.44 195 THR A CA 1
ATOM 1541 C C . THR A 1 195 ? 16.565 21.431 -40.054 1.00 37.44 195 THR A C 1
ATOM 1543 O O . THR A 1 195 ? 15.814 20.909 -40.873 1.00 37.44 195 THR A O 1
ATOM 1546 N N . ALA A 1 196 ? 16.877 20.894 -38.882 1.00 44.25 196 ALA A N 1
ATOM 1547 C CA . ALA A 1 196 ? 16.388 19.647 -38.346 1.00 44.25 196 ALA A CA 1
ATOM 1548 C C . ALA A 1 196 ? 14.853 19.573 -38.280 1.00 44.25 196 ALA A C 1
ATOM 1550 O O . ALA A 1 196 ? 14.169 20.587 -38.184 1.00 44.25 196 ALA A O 1
ATOM 1551 N N . GLU A 1 197 ? 14.388 18.323 -38.204 1.00 38.97 197 GLU A N 1
ATOM 1552 C CA . GLU A 1 197 ? 13.046 17.868 -37.824 1.00 38.97 197 GLU A CA 1
ATOM 1553 C C . GLU A 1 197 ? 12.028 17.662 -38.966 1.00 38.97 197 GLU A C 1
ATOM 1555 O O . GLU A 1 197 ? 11.373 18.566 -39.470 1.00 38.97 197 GLU A O 1
ATOM 1560 N N . THR A 1 198 ? 11.792 16.373 -39.245 1.00 45.19 198 THR A N 1
ATOM 1561 C CA . THR A 1 198 ? 10.531 15.792 -39.748 1.00 45.19 198 THR A CA 1
ATOM 1562 C C . THR A 1 198 ? 10.130 16.061 -41.205 1.00 45.19 198 THR A C 1
ATOM 1564 O O . THR A 1 198 ? 9.263 16.873 -41.497 1.00 45.19 198 THR A O 1
ATOM 1567 N N . ASN A 1 199 ? 10.682 15.275 -42.131 1.00 37.75 199 ASN A N 1
ATOM 1568 C CA . ASN A 1 199 ? 9.908 14.443 -43.067 1.00 37.75 199 ASN A CA 1
ATOM 1569 C C . ASN A 1 199 ? 10.878 13.789 -44.045 1.00 37.75 199 ASN A C 1
ATOM 1571 O O . ASN A 1 199 ? 11.250 14.359 -45.070 1.00 37.75 199 ASN A O 1
ATOM 1575 N N . GLU A 1 200 ? 11.276 12.568 -43.719 1.00 43.28 200 GLU A N 1
ATOM 1576 C CA . GLU A 1 200 ? 11.838 11.661 -44.703 1.00 43.28 200 GLU A CA 1
ATOM 1577 C C . GLU A 1 200 ? 10.771 11.448 -45.782 1.00 43.28 200 GLU A C 1
ATOM 1579 O O . GLU A 1 200 ? 9.664 10.976 -45.507 1.00 43.28 200 GLU A O 1
ATOM 1584 N N . ALA A 1 201 ? 11.050 11.939 -46.988 1.00 44.59 201 ALA A N 1
ATOM 1585 C CA . ALA A 1 201 ? 10.137 11.835 -48.113 1.00 44.59 201 ALA A CA 1
ATOM 1586 C C . ALA A 1 201 ? 9.771 10.353 -48.323 1.00 44.59 201 ALA A C 1
ATOM 1588 O O . ALA A 1 201 ? 10.670 9.510 -48.336 1.00 44.59 201 ALA A O 1
ATOM 1589 N N . PRO A 1 202 ? 8.480 10.001 -48.477 1.00 44.31 202 PRO A N 1
ATOM 1590 C CA . PRO A 1 202 ? 8.085 8.603 -48.495 1.00 44.31 202 PRO A CA 1
ATOM 1591 C C . PRO A 1 202 ? 8.701 7.898 -49.713 1.00 44.31 202 PRO A C 1
ATOM 1593 O O . PRO A 1 202 ? 8.561 8.396 -50.839 1.00 44.31 202 PRO A O 1
ATOM 1596 N N . PRO A 1 203 ? 9.356 6.737 -49.531 1.00 47.53 203 PRO A N 1
ATOM 1597 C CA . PRO A 1 203 ? 9.855 5.957 -50.650 1.00 47.53 203 PRO A CA 1
ATOM 1598 C C . PRO A 1 203 ? 8.655 5.460 -51.469 1.00 47.53 203 PRO A C 1
ATOM 1600 O O . PRO A 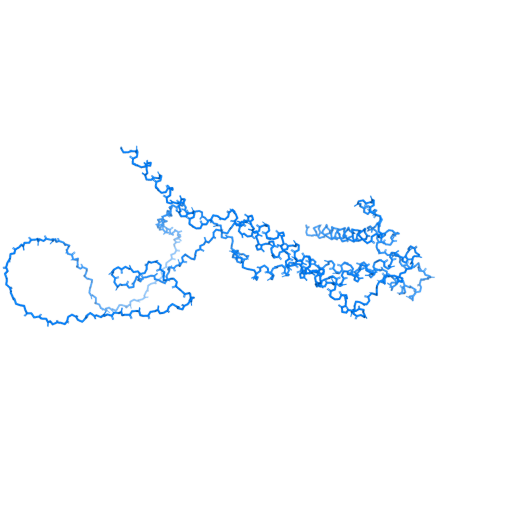1 203 ? 7.769 4.790 -50.943 1.00 47.53 203 PRO A O 1
ATOM 1603 N N . GLY A 1 204 ? 8.606 5.815 -52.758 1.00 51.97 204 GLY A N 1
ATOM 1604 C CA . GLY A 1 204 ? 7.648 5.236 -53.713 1.00 51.97 204 GLY A CA 1
ATOM 1605 C C . GLY A 1 204 ? 6.712 6.192 -54.464 1.00 51.97 204 GLY A C 1
ATOM 1606 O O . GLY A 1 204 ? 5.846 5.713 -55.189 1.00 51.97 204 GLY A O 1
ATOM 1607 N N . LEU A 1 205 ? 6.860 7.517 -54.356 1.00 46.09 205 LEU A N 1
ATOM 1608 C CA . LEU A 1 205 ? 5.969 8.472 -55.050 1.00 46.09 205 LEU A CA 1
ATOM 1609 C C . LEU A 1 205 ? 6.458 8.985 -56.413 1.00 46.09 205 LEU A C 1
ATOM 1611 O O . LEU A 1 205 ? 5.815 9.845 -57.010 1.00 46.09 205 LEU A O 1
ATOM 1615 N N . TRP A 1 206 ? 7.550 8.437 -56.940 1.00 42.16 206 TRP A N 1
ATOM 1616 C CA . TRP A 1 206 ? 8.117 8.873 -58.215 1.00 42.16 206 TRP A CA 1
ATOM 1617 C C . TRP A 1 206 ? 8.086 7.718 -59.208 1.00 42.16 206 TRP A C 1
ATOM 1619 O O . TRP A 1 206 ? 9.053 6.984 -59.379 1.00 42.16 206 TRP A O 1
ATOM 1629 N N . SER A 1 207 ? 6.943 7.540 -59.867 1.00 46.81 207 SER A N 1
ATOM 1630 C CA . SER A 1 207 ? 6.957 6.896 -61.181 1.00 46.81 207 SER A CA 1
ATOM 1631 C C . SER A 1 207 ? 7.505 7.915 -62.185 1.00 46.81 207 SER A C 1
ATOM 1633 O O . SER A 1 207 ? 7.141 9.087 -62.122 1.00 46.81 207 SER A O 1
ATOM 1635 N N . ALA A 1 208 ? 8.356 7.489 -63.121 1.00 50.72 208 ALA A N 1
ATOM 1636 C CA . ALA A 1 208 ? 8.920 8.348 -64.175 1.00 50.72 208 ALA A CA 1
ATOM 1637 C C . ALA A 1 208 ? 7.859 8.968 -65.115 1.00 50.72 208 ALA A C 1
ATOM 1639 O O . ALA A 1 208 ? 8.166 9.819 -65.946 1.00 50.72 208 ALA A O 1
ATOM 1640 N N . GLU A 1 209 ? 6.597 8.571 -64.970 1.00 49.88 209 GLU A N 1
ATOM 1641 C CA . GLU A 1 209 ? 5.455 9.192 -65.616 1.00 49.88 209 GLU A CA 1
ATOM 1642 C C . GLU A 1 209 ? 4.759 10.084 -64.588 1.00 49.88 209 GLU A C 1
ATOM 1644 O O . GLU A 1 209 ? 4.103 9.578 -63.681 1.00 49.88 209 GLU A O 1
ATOM 1649 N N . LEU A 1 210 ? 4.923 11.406 -64.726 1.00 41.81 210 LEU A N 1
ATOM 1650 C CA . LEU A 1 210 ? 4.278 12.474 -63.945 1.00 41.81 210 LEU A CA 1
ATOM 1651 C C . LEU A 1 210 ? 2.740 12.392 -64.008 1.00 41.81 210 LEU A C 1
ATOM 1653 O O . LEU A 1 210 ? 2.058 13.227 -64.604 1.00 41.81 210 LEU A O 1
ATOM 1657 N N . ARG A 1 211 ? 2.170 11.366 -63.391 1.00 52.47 211 ARG A N 1
ATOM 1658 C CA . ARG A 1 211 ? 0.746 11.211 -63.143 1.00 52.47 211 ARG A CA 1
ATOM 1659 C C . ARG A 1 211 ? 0.575 10.960 -61.654 1.00 52.47 211 ARG A C 1
ATOM 1661 O O . ARG A 1 211 ? 1.196 10.039 -61.127 1.00 52.47 211 ARG A O 1
ATOM 1668 N N . PRO A 1 212 ? -0.283 11.729 -60.967 1.00 43.78 212 PRO A N 1
ATOM 1669 C CA . PRO A 1 212 ? -0.756 11.329 -59.655 1.00 43.78 212 PRO A CA 1
ATOM 1670 C C . PRO A 1 212 ? -1.421 9.963 -59.832 1.00 43.78 212 PRO A C 1
ATOM 1672 O O . PRO A 1 212 ? -2.384 9.851 -60.596 1.00 43.78 212 PRO A O 1
ATOM 1675 N N . SER A 1 213 ? -0.906 8.917 -59.185 1.00 48.94 213 SER A N 1
ATOM 1676 C CA . SER A 1 213 ? -1.641 7.663 -59.077 1.00 48.94 213 SER A CA 1
ATOM 1677 C C . SER A 1 213 ? -2.909 7.967 -58.282 1.00 48.94 213 SER A C 1
ATOM 1679 O O . SER A 1 213 ? -2.913 8.149 -57.064 1.00 48.94 213 SER A O 1
ATOM 1681 N N . VAL A 1 214 ? -4.005 8.137 -59.016 1.00 49.44 214 VAL A N 1
ATOM 1682 C CA . VAL A 1 214 ? -5.351 8.221 -58.467 1.00 49.44 214 VAL A CA 1
ATOM 1683 C C . VAL A 1 214 ? -5.630 6.872 -57.817 1.00 49.44 214 VAL A C 1
ATOM 1685 O O . VAL A 1 214 ? -5.986 5.929 -58.506 1.00 49.44 214 VAL A O 1
ATOM 1688 N N . ASP A 1 215 ? -5.304 6.773 -56.526 1.00 48.62 215 ASP A N 1
ATOM 1689 C CA . ASP A 1 215 ? -6.067 6.088 -55.470 1.00 48.62 215 ASP A CA 1
ATOM 1690 C C . ASP A 1 215 ? -5.418 6.258 -54.076 1.00 48.62 215 ASP A C 1
ATOM 1692 O O . ASP A 1 215 ? -5.464 5.391 -53.206 1.00 48.62 215 ASP A O 1
ATOM 1696 N N . ALA A 1 216 ? -4.909 7.458 -53.779 1.00 47.38 216 ALA A N 1
ATOM 1697 C CA . ALA A 1 216 ? -4.539 7.859 -52.415 1.00 47.38 216 ALA A CA 1
ATOM 1698 C C . ALA A 1 216 ? -5.758 8.151 -51.499 1.00 47.38 216 ALA A C 1
ATOM 1700 O O . ALA A 1 216 ? -5.614 8.775 -50.452 1.00 47.38 216 ALA A O 1
ATOM 1701 N N . ARG A 1 217 ? -6.981 7.739 -51.879 1.00 43.88 217 ARG A N 1
ATOM 1702 C CA . ARG A 1 217 ? -8.194 7.841 -51.032 1.00 43.88 217 ARG A CA 1
ATOM 1703 C C . ARG A 1 217 ? -8.608 6.525 -50.371 1.00 43.88 217 ARG A C 1
ATOM 1705 O O . ARG A 1 217 ? -9.614 6.489 -49.672 1.00 43.88 217 ARG A O 1
ATOM 1712 N N . GLY A 1 218 ? -7.832 5.464 -50.564 1.00 45.81 218 GLY A N 1
ATOM 1713 C CA . GLY A 1 218 ? -8.061 4.171 -49.919 1.00 45.81 218 GLY A CA 1
ATOM 1714 C C . GLY A 1 218 ? -6.785 3.425 -49.546 1.00 45.81 218 GLY A C 1
ATOM 1715 O O . GLY A 1 218 ? -6.876 2.345 -48.968 1.00 45.81 218 GLY A O 1
ATOM 1716 N N . ALA A 1 219 ? -5.607 3.987 -49.838 1.00 42.16 219 ALA A N 1
ATOM 1717 C CA . ALA A 1 219 ? -4.360 3.501 -49.280 1.00 42.16 219 ALA A CA 1
ATOM 1718 C C . ALA A 1 219 ? -4.385 3.784 -47.775 1.00 42.16 219 ALA A C 1
ATOM 1720 O O . ALA A 1 219 ? -4.015 4.861 -47.312 1.00 42.16 219 ALA A O 1
ATOM 1721 N N . ILE A 1 220 ? -4.870 2.803 -47.014 1.00 49.19 220 ILE A N 1
ATOM 1722 C CA . ILE A 1 220 ? -4.433 2.595 -45.642 1.00 49.19 220 ILE A CA 1
ATOM 1723 C C . ILE A 1 220 ? -2.916 2.523 -45.765 1.00 49.19 220 ILE A C 1
ATOM 1725 O O . ILE A 1 220 ? -2.379 1.499 -46.182 1.00 49.19 220 ILE A O 1
ATOM 1729 N N . ILE A 1 221 ? -2.247 3.651 -45.519 1.00 47.38 221 ILE A N 1
ATOM 1730 C CA . ILE A 1 221 ? -0.812 3.687 -45.280 1.00 47.38 221 ILE A CA 1
ATOM 1731 C C . ILE A 1 221 ? -0.603 2.573 -44.258 1.00 47.38 221 ILE A C 1
ATOM 1733 O O . ILE A 1 221 ? -1.239 2.645 -43.198 1.00 47.38 221 ILE A O 1
ATOM 1737 N N . PRO A 1 222 ? 0.160 1.507 -44.558 1.00 46.53 222 PRO A N 1
ATOM 1738 C CA . PRO A 1 222 ? 0.520 0.566 -43.523 1.00 46.53 222 PRO A CA 1
ATOM 1739 C C . PRO A 1 222 ? 1.383 1.369 -42.558 1.00 46.53 222 PRO A C 1
ATOM 1741 O O . PRO A 1 222 ? 2.575 1.563 -42.774 1.00 46.53 222 PRO A O 1
ATOM 1744 N N . THR A 1 223 ? 0.754 1.927 -41.524 1.00 49.19 223 THR A N 1
ATOM 1745 C CA . THR A 1 223 ? 1.461 2.397 -40.344 1.00 49.19 223 THR A CA 1
ATOM 1746 C C . THR A 1 223 ? 2.331 1.229 -39.939 1.00 49.19 223 THR A C 1
ATOM 1748 O O . THR A 1 223 ? 1.794 0.124 -39.798 1.00 49.19 223 THR A O 1
ATOM 1751 N N . THR A 1 224 ? 3.642 1.449 -39.850 1.00 50.16 224 THR A N 1
ATOM 1752 C CA . THR A 1 224 ? 4.615 0.447 -39.420 1.00 50.16 224 THR A CA 1
ATOM 1753 C C . THR A 1 224 ? 4.040 -0.272 -38.206 1.00 50.16 224 THR A C 1
ATOM 1755 O O . THR A 1 224 ? 3.910 0.281 -37.115 1.00 50.16 224 THR A O 1
ATOM 1758 N N . THR A 1 225 ? 3.526 -1.477 -38.442 1.00 51.34 225 THR A N 1
ATOM 1759 C CA . THR A 1 225 ? 2.800 -2.222 -37.422 1.00 51.34 225 THR A CA 1
ATOM 1760 C C . THR A 1 225 ? 3.867 -3.007 -36.698 1.00 51.34 225 THR A C 1
ATOM 1762 O O . THR A 1 225 ? 4.218 -4.110 -37.102 1.00 51.34 225 THR A O 1
ATOM 1765 N N . TYR A 1 226 ? 4.456 -2.382 -35.681 1.00 57.38 226 TYR A N 1
ATOM 1766 C CA . TYR A 1 226 ? 5.393 -3.058 -34.797 1.00 57.38 226 TYR A CA 1
ATOM 1767 C C . TYR A 1 226 ? 4.689 -4.265 -34.176 1.00 57.38 226 TYR A C 1
ATOM 1769 O O . TYR A 1 226 ? 3.562 -4.138 -33.686 1.00 57.38 226 TYR A O 1
ATOM 1777 N N . CYS A 1 227 ? 5.333 -5.435 -34.200 1.00 63.06 227 CYS A N 1
ATOM 1778 C CA . CYS A 1 227 ? 4.793 -6.585 -33.491 1.00 63.06 227 CYS A CA 1
ATOM 1779 C C . CYS A 1 227 ? 4.802 -6.305 -31.992 1.00 63.06 227 CYS A C 1
ATOM 1781 O O . CYS A 1 227 ? 5.842 -6.293 -31.336 1.00 63.06 227 CYS A O 1
ATOM 1783 N N . ASP A 1 228 ? 3.607 -6.090 -31.459 1.00 69.50 228 ASP A N 1
ATOM 1784 C CA . ASP A 1 228 ? 3.392 -5.878 -30.044 1.00 69.50 228 ASP A CA 1
ATOM 1785 C C . ASP A 1 228 ? 3.372 -7.238 -29.336 1.00 69.50 228 ASP A C 1
ATOM 1787 O O . ASP A 1 228 ? 2.417 -8.012 -29.434 1.00 69.50 228 ASP A O 1
ATOM 1791 N N . THR A 1 229 ? 4.474 -7.570 -28.668 1.00 78.81 229 THR A N 1
ATOM 1792 C CA . THR A 1 229 ? 4.626 -8.807 -27.899 1.00 78.81 229 THR A CA 1
ATOM 1793 C C . THR A 1 229 ? 4.617 -8.506 -26.402 1.00 78.81 229 THR A C 1
ATOM 1795 O O . THR A 1 229 ? 4.866 -7.387 -25.959 1.00 78.81 229 THR A O 1
ATOM 1798 N N . MET A 1 230 ? 4.380 -9.523 -25.569 1.00 78.19 230 MET A N 1
ATOM 1799 C CA . MET A 1 230 ? 4.497 -9.355 -24.111 1.00 78.19 230 MET A CA 1
ATOM 1800 C C . MET A 1 230 ? 5.899 -8.881 -23.690 1.00 78.19 230 MET A C 1
ATOM 1802 O O . MET A 1 230 ? 6.023 -8.198 -22.679 1.00 78.19 230 MET A O 1
ATOM 1806 N N . LEU A 1 231 ? 6.942 -9.207 -24.466 1.00 79.50 231 LEU A N 1
ATOM 1807 C CA . LEU A 1 231 ? 8.316 -8.787 -24.200 1.00 79.50 231 LEU A CA 1
ATOM 1808 C C . LEU A 1 231 ? 8.518 -7.287 -24.463 1.00 79.50 231 LEU A C 1
ATOM 1810 O O . LEU A 1 231 ? 9.129 -6.606 -23.643 1.00 79.50 231 LEU A O 1
ATOM 1814 N N . THR A 1 232 ? 7.938 -6.750 -25.542 1.00 77.38 232 THR A N 1
ATOM 1815 C CA . THR A 1 232 ? 7.985 -5.309 -25.854 1.00 77.38 232 THR A CA 1
ATOM 1816 C C . THR A 1 232 ? 7.112 -4.485 -24.905 1.00 77.38 232 THR A C 1
ATOM 1818 O O . THR A 1 232 ? 7.441 -3.342 -24.593 1.00 77.38 232 THR A O 1
ATOM 1821 N N . GLN A 1 233 ? 6.034 -5.070 -24.372 1.00 83.25 233 GLN A N 1
ATOM 1822 C CA . GLN A 1 233 ? 5.182 -4.429 -23.363 1.00 83.25 233 GLN A CA 1
ATOM 1823 C C . GLN A 1 233 ? 5.742 -4.493 -21.933 1.00 83.25 233 GLN A C 1
ATOM 1825 O O . GLN A 1 233 ? 5.240 -3.801 -21.043 1.00 83.25 233 GLN A O 1
ATOM 1830 N N . LEU A 1 234 ? 6.766 -5.306 -21.674 1.00 86.25 234 LEU A N 1
ATOM 1831 C CA . LEU A 1 234 ? 7.251 -5.558 -20.319 1.00 86.25 234 LEU A CA 1
ATOM 1832 C C . LEU A 1 234 ? 7.813 -4.288 -19.637 1.00 86.25 234 LEU A C 1
ATOM 1834 O O . LEU A 1 234 ? 7.387 -3.999 -18.513 1.00 86.25 234 LEU A O 1
ATOM 1838 N N . PRO A 1 235 ? 8.660 -3.459 -20.286 1.00 88.12 235 PRO A N 1
ATOM 1839 C CA . PRO A 1 235 ? 9.111 -2.192 -19.705 1.00 88.12 235 PRO A CA 1
ATOM 1840 C C . PRO A 1 235 ? 7.982 -1.202 -19.353 1.00 88.12 235 PRO A C 1
ATOM 1842 O O . PRO A 1 235 ? 7.964 -0.735 -18.208 1.00 88.12 235 PRO A O 1
ATOM 1845 N N . PRO A 1 236 ? 7.015 -0.873 -20.242 1.00 88.38 236 PRO A N 1
ATOM 1846 C CA . PRO A 1 236 ? 5.929 0.044 -19.888 1.00 88.38 236 PRO A CA 1
ATOM 1847 C C . PRO A 1 236 ? 4.975 -0.541 -18.836 1.00 88.38 236 PRO A C 1
ATOM 1849 O O . PRO A 1 236 ? 4.494 0.200 -17.973 1.00 88.38 236 PRO A O 1
ATOM 1852 N N . LEU A 1 237 ? 4.738 -1.859 -18.830 1.00 89.25 237 LEU A N 1
ATOM 1853 C CA . LEU A 1 237 ? 3.952 -2.513 -17.779 1.00 89.25 237 LEU A CA 1
ATOM 1854 C C . LEU A 1 237 ? 4.619 -2.361 -16.409 1.00 89.25 237 LEU A C 1
ATOM 1856 O O . LEU A 1 237 ? 3.976 -1.896 -15.465 1.00 89.25 237 LEU A O 1
ATOM 1860 N N . ILE A 1 238 ? 5.909 -2.677 -16.296 1.00 91.12 238 ILE A N 1
ATOM 1861 C CA . ILE A 1 238 ? 6.641 -2.558 -15.029 1.00 91.12 238 ILE A CA 1
ATOM 1862 C C . ILE A 1 238 ? 6.725 -1.096 -14.581 1.00 91.12 238 ILE A C 1
ATOM 1864 O O . ILE A 1 238 ? 6.418 -0.803 -13.423 1.00 91.12 238 ILE A O 1
ATOM 1868 N N . ALA A 1 239 ? 7.038 -0.166 -15.491 1.00 91.38 239 ALA A N 1
ATOM 1869 C CA . ALA A 1 239 ? 7.043 1.266 -15.191 1.00 91.38 239 ALA A CA 1
ATOM 1870 C C . ALA A 1 239 ? 5.690 1.727 -14.635 1.00 91.38 239 ALA A C 1
ATOM 1872 O O . ALA A 1 239 ? 5.631 2.378 -13.590 1.00 91.38 239 ALA A O 1
ATOM 1873 N N . SER A 1 240 ? 4.587 1.349 -15.288 1.00 92.75 240 SER A N 1
ATOM 1874 C CA . SER A 1 240 ? 3.244 1.738 -14.850 1.00 92.75 240 SER A CA 1
ATOM 1875 C C . SER A 1 240 ? 2.909 1.228 -13.452 1.00 92.75 240 SER A C 1
ATOM 1877 O O . SER A 1 240 ? 2.304 1.956 -12.666 1.00 92.75 240 SER A O 1
ATOM 1879 N N . HIS A 1 241 ? 3.338 0.010 -13.112 1.00 92.31 241 HIS A N 1
ATOM 1880 C CA . HIS A 1 241 ? 3.161 -0.550 -11.779 1.00 92.31 241 HIS A CA 1
ATOM 1881 C C . HIS A 1 241 ? 3.975 0.207 -10.734 1.00 92.31 241 HIS A C 1
ATOM 1883 O O . HIS A 1 241 ? 3.424 0.553 -9.691 1.00 92.31 241 HIS A O 1
ATOM 1889 N N . ILE A 1 242 ? 5.242 0.510 -11.021 1.00 93.44 242 ILE A N 1
ATOM 1890 C CA . ILE A 1 242 ? 6.127 1.245 -10.109 1.00 93.44 242 ILE A CA 1
ATOM 1891 C C . ILE A 1 242 ? 5.574 2.644 -9.830 1.00 93.44 242 ILE A C 1
ATOM 1893 O O . ILE A 1 242 ? 5.407 3.023 -8.671 1.00 93.44 242 ILE A O 1
ATOM 1897 N N . PHE A 1 243 ? 5.238 3.400 -10.878 1.00 92.81 243 PHE A N 1
ATOM 1898 C CA . PHE A 1 243 ? 4.698 4.749 -10.724 1.00 92.81 243 PHE A CA 1
ATOM 1899 C C . PHE A 1 243 ? 3.328 4.745 -10.044 1.00 92.81 243 PHE A C 1
ATOM 1901 O O . PHE A 1 243 ? 3.075 5.583 -9.178 1.00 92.81 243 PHE A O 1
ATOM 1908 N N . ALA A 1 244 ? 2.446 3.800 -10.388 1.00 93.56 244 ALA A N 1
ATOM 1909 C CA . ALA A 1 244 ? 1.143 3.694 -9.742 1.00 93.56 244 ALA A CA 1
ATOM 1910 C C . ALA A 1 244 ? 1.264 3.371 -8.257 1.00 93.56 244 ALA A C 1
ATOM 1912 O O . ALA A 1 244 ? 0.555 3.971 -7.451 1.00 93.56 244 ALA A O 1
ATOM 1913 N N . ASP A 1 245 ? 2.172 2.469 -7.889 1.00 92.44 245 ASP A N 1
ATOM 1914 C CA . ASP A 1 245 ? 2.414 2.120 -6.495 1.00 92.44 245 ASP A CA 1
ATOM 1915 C C . ASP A 1 245 ? 3.043 3.290 -5.723 1.00 92.44 245 ASP A C 1
ATOM 1917 O O . ASP A 1 245 ? 2.608 3.584 -4.613 1.00 92.44 245 ASP A O 1
ATOM 1921 N N . ALA A 1 246 ? 3.982 4.029 -6.325 1.00 92.88 246 ALA A N 1
ATOM 1922 C CA . ALA A 1 246 ? 4.577 5.222 -5.720 1.00 92.88 246 ALA A CA 1
ATOM 1923 C C . ALA A 1 246 ? 3.540 6.331 -5.469 1.00 92.88 246 ALA A C 1
ATOM 1925 O O . ALA A 1 246 ? 3.460 6.868 -4.363 1.00 92.88 246 ALA A O 1
ATOM 1926 N N . VAL A 1 247 ? 2.700 6.646 -6.462 1.00 93.44 247 VAL A N 1
ATOM 1927 C CA . VAL A 1 247 ? 1.625 7.645 -6.322 1.00 93.44 247 VAL A CA 1
ATOM 1928 C C . VAL A 1 247 ? 0.598 7.201 -5.284 1.00 93.44 247 VAL A C 1
ATOM 1930 O O . VAL A 1 247 ? 0.174 8.005 -4.455 1.00 93.44 247 VAL A O 1
ATOM 1933 N N . LEU A 1 248 ? 0.211 5.923 -5.307 1.00 94.00 248 LEU A N 1
ATOM 1934 C CA . LEU A 1 248 ? -0.739 5.370 -4.352 1.00 94.00 248 LEU A CA 1
ATOM 1935 C C . LEU A 1 248 ? -0.197 5.470 -2.925 1.00 94.00 248 LEU A C 1
ATOM 1937 O O . LEU A 1 248 ? -0.880 6.024 -2.073 1.00 94.00 248 LEU A O 1
ATOM 1941 N N . ARG A 1 249 ? 1.046 5.036 -2.679 1.00 91.19 249 ARG A N 1
ATOM 1942 C CA . ARG A 1 249 ? 1.694 5.147 -1.364 1.00 91.19 249 ARG A CA 1
ATOM 1943 C C . ARG A 1 249 ? 1.816 6.591 -0.904 1.00 91.19 249 ARG A C 1
ATOM 1945 O O . ARG A 1 249 ? 1.511 6.878 0.248 1.00 91.19 249 ARG A O 1
ATOM 1952 N N . LEU A 1 250 ? 2.216 7.505 -1.788 1.00 92.00 250 LEU A N 1
ATOM 1953 C CA . LEU A 1 250 ? 2.296 8.927 -1.459 1.00 92.00 250 LEU A CA 1
ATOM 1954 C C . LEU A 1 250 ? 0.932 9.470 -1.003 1.00 92.00 250 LEU A C 1
ATOM 1956 O O . LEU A 1 250 ? 0.861 10.225 -0.035 1.00 92.00 250 LEU A O 1
ATOM 1960 N N . ALA A 1 251 ? -0.143 9.050 -1.672 1.00 91.44 251 ALA A N 1
ATOM 1961 C CA . ALA A 1 251 ? -1.497 9.483 -1.368 1.00 91.44 251 ALA A CA 1
ATOM 1962 C C . ALA A 1 251 ? -2.098 8.800 -0.131 1.00 91.44 251 ALA A C 1
ATOM 1964 O O . ALA A 1 251 ? -2.853 9.442 0.586 1.00 91.44 251 ALA A O 1
ATOM 1965 N N . THR A 1 252 ? -1.803 7.525 0.142 1.00 91.44 252 THR A N 1
ATOM 1966 C CA . THR A 1 252 ? -2.496 6.752 1.191 1.00 91.44 252 THR A CA 1
ATOM 1967 C C . THR A 1 252 ? -1.682 6.553 2.465 1.00 91.44 252 THR A C 1
ATOM 1969 O O . THR A 1 252 ? -2.276 6.286 3.509 1.00 91.44 252 THR A O 1
ATOM 1972 N N . ALA A 1 253 ? -0.358 6.738 2.435 1.00 89.62 253 ALA A N 1
ATOM 1973 C CA . ALA A 1 253 ? 0.505 6.540 3.602 1.00 89.62 253 ALA A CA 1
ATOM 1974 C C . ALA A 1 253 ? 0.086 7.344 4.848 1.00 89.62 253 ALA A C 1
ATOM 1976 O O . ALA A 1 253 ? 0.155 6.781 5.942 1.00 89.62 253 ALA A O 1
ATOM 1977 N N . PRO A 1 254 ? -0.393 8.606 4.752 1.00 86.56 254 PRO A N 1
ATOM 1978 C CA . PRO A 1 254 ? -0.891 9.315 5.930 1.00 86.56 254 PRO A CA 1
ATOM 1979 C C . PRO A 1 254 ? -2.071 8.586 6.592 1.00 86.56 254 PRO A C 1
ATOM 1981 O O . PRO A 1 254 ? -2.078 8.389 7.805 1.00 86.56 254 PRO A O 1
ATOM 1984 N N . TRP A 1 255 ? -3.035 8.114 5.796 1.00 88.69 255 TRP A N 1
ATOM 1985 C CA . TRP A 1 255 ? -4.209 7.387 6.286 1.00 88.69 255 TRP A CA 1
ATOM 1986 C C . TRP A 1 255 ? -3.841 6.028 6.880 1.00 88.69 255 TRP A C 1
ATOM 1988 O O . TRP A 1 255 ? -4.378 5.651 7.923 1.00 88.69 255 TRP A O 1
ATOM 1998 N N . GLU A 1 256 ? -2.910 5.305 6.253 1.00 90.44 256 GLU A N 1
ATOM 1999 C CA . GLU A 1 256 ? -2.381 4.056 6.810 1.00 90.44 256 GLU A CA 1
ATOM 2000 C C . GLU A 1 256 ? -1.684 4.300 8.149 1.00 90.44 256 GLU A C 1
ATOM 2002 O O . GLU A 1 256 ? -1.955 3.591 9.119 1.00 90.44 256 GLU A O 1
ATOM 2007 N N . ALA A 1 257 ? -0.850 5.339 8.242 1.00 88.62 257 ALA A N 1
ATOM 2008 C CA . ALA A 1 257 ? -0.165 5.694 9.478 1.00 88.62 257 ALA A CA 1
ATOM 2009 C C . ALA A 1 257 ? -1.157 6.026 10.602 1.00 88.62 257 ALA A C 1
ATOM 2011 O O . ALA A 1 257 ? -0.989 5.543 11.721 1.00 88.62 257 ALA A O 1
ATOM 2012 N N . THR A 1 258 ? -2.219 6.789 10.326 1.00 88.31 258 THR A N 1
ATOM 2013 C CA . THR A 1 258 ? -3.263 7.080 11.324 1.00 88.31 258 THR A CA 1
ATOM 2014 C C . THR A 1 258 ? -4.005 5.826 11.761 1.00 88.31 258 THR A C 1
ATOM 2016 O O . THR A 1 258 ? -4.186 5.623 12.962 1.00 88.31 258 THR A O 1
ATOM 2019 N N . ALA A 1 259 ? -4.402 4.968 10.818 1.00 92.12 259 ALA A N 1
ATOM 2020 C CA . ALA A 1 259 ? -5.072 3.709 11.131 1.00 92.12 259 ALA A CA 1
ATOM 2021 C C . ALA A 1 259 ? -4.203 2.835 12.049 1.00 92.12 259 ALA A C 1
ATOM 2023 O O . ALA A 1 259 ? -4.661 2.370 13.093 1.00 92.12 259 ALA A O 1
ATOM 2024 N N . LEU A 1 260 ? -2.923 2.676 11.704 1.00 91.56 260 LEU A N 1
ATOM 2025 C CA . LEU A 1 260 ? -1.977 1.879 12.481 1.00 91.56 260 LEU A CA 1
ATOM 2026 C C . LEU A 1 260 ? -1.691 2.488 13.854 1.00 91.56 260 LEU A C 1
ATOM 2028 O O . LEU A 1 260 ? -1.628 1.743 14.826 1.00 91.56 260 LEU A O 1
ATOM 2032 N N . ARG A 1 261 ? -1.579 3.817 13.976 1.00 90.06 261 ARG A N 1
ATOM 2033 C CA . ARG A 1 261 ? -1.412 4.496 15.275 1.00 90.06 261 ARG A CA 1
ATOM 2034 C C . ARG A 1 261 ? -2.621 4.297 16.183 1.00 90.06 261 ARG A C 1
ATOM 2036 O O . ARG A 1 261 ? -2.440 4.011 17.364 1.00 90.06 261 ARG A O 1
ATOM 2043 N N . LEU A 1 262 ? -3.839 4.400 15.643 1.00 90.25 262 LEU A N 1
ATOM 2044 C CA . LEU A 1 262 ? -5.067 4.130 16.398 1.00 90.25 262 LEU A CA 1
ATOM 2045 C C . LEU A 1 262 ? -5.084 2.689 16.911 1.00 90.25 262 LEU A C 1
ATOM 2047 O O . LEU A 1 262 ? -5.309 2.455 18.098 1.00 90.25 262 LEU A O 1
ATOM 2051 N N . ILE A 1 263 ? -4.792 1.725 16.036 1.00 91.62 263 ILE A N 1
ATOM 2052 C CA . ILE A 1 263 ? -4.774 0.309 16.406 1.00 91.62 263 ILE A CA 1
ATOM 2053 C C . ILE A 1 263 ? -3.674 0.041 17.437 1.00 91.62 263 ILE A C 1
ATOM 2055 O O . ILE A 1 263 ? -3.961 -0.537 18.485 1.00 91.62 263 ILE A O 1
ATOM 2059 N N . ALA A 1 264 ? -2.452 0.521 17.206 1.00 90.44 264 ALA A N 1
ATOM 2060 C CA . ALA A 1 264 ? -1.334 0.390 18.136 1.00 90.44 264 ALA A CA 1
ATOM 2061 C C . ALA A 1 264 ? -1.657 0.977 19.517 1.00 90.44 264 ALA A C 1
ATOM 2063 O O . ALA A 1 264 ? -1.393 0.336 20.536 1.00 90.44 264 ALA A O 1
ATOM 2064 N N . GLY A 1 265 ? -2.285 2.156 19.551 1.00 88.69 265 GLY A N 1
ATOM 2065 C CA . GLY A 1 265 ? -2.757 2.791 20.778 1.00 88.69 265 GLY A CA 1
ATOM 2066 C C . GLY A 1 265 ? -3.742 1.905 21.531 1.00 88.69 265 GLY A C 1
ATOM 2067 O O . GLY A 1 265 ? -3.550 1.653 22.720 1.00 88.69 265 GLY A O 1
ATOM 2068 N N . THR A 1 266 ? -4.740 1.351 20.837 1.00 88.50 266 THR A N 1
ATOM 2069 C CA . THR A 1 266 ? -5.698 0.436 21.477 1.00 88.50 266 THR A CA 1
ATOM 2070 C C . THR A 1 266 ? -5.058 -0.860 21.970 1.00 88.50 266 THR A C 1
ATOM 2072 O O . THR A 1 266 ? -5.378 -1.301 23.070 1.00 88.50 266 THR A O 1
ATOM 2075 N N . PHE A 1 267 ? -4.121 -1.452 21.223 1.00 87.12 267 PHE A N 1
ATOM 2076 C CA . PHE A 1 267 ? -3.404 -2.657 21.653 1.00 87.12 267 PHE A CA 1
ATOM 2077 C C . PHE A 1 267 ? -2.559 -2.398 22.904 1.00 87.12 267 PHE A C 1
ATOM 2079 O O . PHE A 1 267 ? -2.631 -3.166 23.862 1.00 87.12 267 PHE A O 1
ATOM 2086 N N . ARG A 1 268 ? -1.809 -1.289 22.943 1.00 87.75 268 ARG A N 1
ATOM 2087 C CA . ARG A 1 268 ? -1.021 -0.912 24.124 1.00 87.75 268 ARG A CA 1
ATOM 2088 C C . ARG A 1 268 ? -1.896 -0.647 25.345 1.00 87.75 268 ARG A C 1
ATOM 2090 O O . ARG A 1 268 ? -1.591 -1.162 26.416 1.00 87.75 268 ARG A O 1
ATOM 2097 N N . GLN A 1 269 ? -2.999 0.083 25.176 1.00 86.56 269 GLN A N 1
ATOM 2098 C CA . GLN A 1 269 ? -3.941 0.349 26.266 1.00 86.56 269 GLN A CA 1
ATOM 2099 C C . GLN A 1 269 ? -4.511 -0.944 26.862 1.00 86.56 269 GLN A C 1
ATOM 2101 O O . GLN A 1 269 ? -4.613 -1.056 28.080 1.00 86.56 269 GLN A O 1
ATOM 2106 N N . ARG A 1 270 ? -4.820 -1.949 26.030 1.00 83.69 270 ARG A N 1
ATOM 2107 C CA . ARG A 1 270 ? -5.281 -3.264 26.513 1.00 83.69 270 ARG A CA 1
ATOM 2108 C C . ARG A 1 270 ? -4.221 -4.021 27.305 1.00 83.69 270 ARG A C 1
ATOM 2110 O O . ARG A 1 270 ? -4.561 -4.708 28.259 1.00 83.69 270 ARG A O 1
ATOM 2117 N N . LEU A 1 271 ? -2.954 -3.886 26.923 1.00 84.12 271 LEU A N 1
ATOM 2118 C CA . LEU A 1 271 ? -1.823 -4.479 27.639 1.00 84.12 271 LEU A CA 1
ATOM 2119 C C . LEU A 1 271 ? -1.429 -3.685 28.900 1.00 84.12 271 LEU A C 1
ATOM 2121 O O . LEU A 1 271 ? -0.457 -4.039 29.560 1.00 84.12 271 LEU A O 1
ATOM 2125 N N . GLY A 1 272 ? -2.149 -2.605 29.233 1.00 84.50 272 GLY A N 1
ATOM 2126 C CA . GLY A 1 272 ? -1.813 -1.722 30.353 1.00 84.50 272 GLY A CA 1
ATOM 2127 C C . GLY A 1 272 ? -0.542 -0.897 30.125 1.00 84.50 272 GLY A C 1
ATOM 2128 O O . GLY A 1 272 ? 0.025 -0.364 31.076 1.00 84.50 272 GLY A O 1
ATOM 2129 N N . LEU A 1 273 ? -0.079 -0.796 28.876 1.00 86.75 273 LEU A N 1
ATOM 2130 C CA . LEU A 1 273 ? 1.120 -0.054 28.497 1.00 86.75 273 LEU A CA 1
ATOM 2131 C C . LEU A 1 273 ? 0.781 1.404 28.176 1.00 86.75 273 LEU A C 1
ATOM 2133 O O . LEU A 1 273 ? -0.289 1.722 27.649 1.00 86.75 273 LEU A O 1
ATOM 2137 N N . SER A 1 274 ? 1.725 2.306 28.444 1.00 85.31 274 SER A N 1
ATOM 2138 C CA . SER A 1 274 ? 1.589 3.719 28.099 1.00 85.31 274 SER A CA 1
ATOM 2139 C C . SER A 1 274 ? 1.566 3.928 26.577 1.00 85.31 274 SER A C 1
ATOM 2141 O O . SER A 1 274 ? 2.373 3.383 25.819 1.00 85.31 274 SER A O 1
ATOM 2143 N N . ALA A 1 275 ? 0.640 4.770 26.115 1.00 81.38 275 ALA A N 1
ATOM 2144 C CA . ALA A 1 275 ? 0.525 5.172 24.710 1.00 81.38 275 ALA A CA 1
ATOM 2145 C C . ALA A 1 275 ? 1.241 6.504 24.400 1.00 81.38 275 ALA A C 1
ATOM 2147 O O . ALA A 1 275 ? 1.167 6.977 23.272 1.00 81.38 275 ALA A O 1
ATOM 2148 N N . HIS A 1 276 ? 1.929 7.099 25.381 1.00 77.19 276 HIS A N 1
ATOM 2149 C CA . HIS A 1 276 ? 2.564 8.419 25.259 1.00 77.19 276 HIS A CA 1
ATOM 2150 C C . HIS A 1 276 ? 3.699 8.468 24.221 1.00 77.19 276 HIS A C 1
ATOM 2152 O O . HIS A 1 276 ? 3.969 9.536 23.687 1.00 77.19 276 HIS A O 1
ATOM 2158 N N . ASP A 1 277 ? 4.325 7.329 23.905 1.00 76.81 277 ASP A N 1
ATOM 2159 C CA . ASP A 1 277 ? 5.405 7.259 22.906 1.00 76.81 277 ASP A CA 1
ATOM 2160 C C . ASP A 1 277 ? 4.885 7.184 21.459 1.00 76.81 277 ASP A C 1
ATOM 2162 O O . ASP A 1 277 ? 5.667 7.241 20.510 1.00 76.81 277 ASP A O 1
ATOM 2166 N N . ILE A 1 278 ? 3.577 6.987 21.263 1.00 80.62 278 ILE A N 1
ATOM 2167 C CA . ILE A 1 278 ? 2.983 6.922 19.926 1.00 80.62 278 ILE A CA 1
ATOM 2168 C C . ILE A 1 278 ? 2.787 8.361 19.436 1.00 80.62 278 ILE A C 1
ATOM 2170 O O . ILE A 1 278 ? 2.098 9.140 20.091 1.00 80.62 278 ILE A O 1
ATOM 2174 N N . CYS A 1 279 ? 3.362 8.705 18.275 1.00 72.25 279 CYS A N 1
ATOM 2175 C CA . CYS A 1 279 ? 3.152 10.010 17.634 1.00 72.25 279 CYS A CA 1
ATOM 2176 C C . CYS A 1 279 ? 1.659 10.355 17.527 1.00 72.25 279 CYS A C 1
ATOM 2178 O O . CYS A 1 279 ? 0.824 9.460 17.350 1.00 72.25 279 CYS A O 1
ATOM 2180 N N . GLY A 1 280 ? 1.331 11.649 17.559 1.00 69.25 280 GLY A N 1
ATOM 2181 C CA . GLY A 1 280 ? -0.046 12.118 17.558 1.00 69.25 280 GLY A CA 1
ATOM 2182 C C . GLY A 1 280 ? -0.900 11.512 16.436 1.00 69.25 280 GLY A C 1
ATOM 2183 O O . GLY A 1 280 ? -0.462 11.284 15.301 1.00 69.25 280 GLY A O 1
ATOM 2184 N N . ILE A 1 281 ? -2.170 11.251 16.760 1.00 67.12 281 ILE A N 1
ATOM 2185 C CA . ILE A 1 281 ? -3.187 10.785 15.799 1.00 67.12 281 ILE A CA 1
ATOM 2186 C C . ILE A 1 281 ? -3.509 11.901 14.783 1.00 67.12 281 ILE A C 1
ATOM 2188 O O . ILE A 1 281 ? -3.864 11.626 13.635 1.00 67.12 281 ILE A O 1
ATOM 2192 N N . ASN A 1 282 ? -3.320 13.163 15.184 1.00 66.38 282 ASN A N 1
ATOM 2193 C CA . ASN A 1 282 ? -3.517 14.343 14.349 1.00 66.38 282 ASN A CA 1
ATOM 2194 C C . ASN A 1 282 ? -2.363 14.514 13.351 1.00 66.38 282 ASN A C 1
ATOM 2196 O O . ASN A 1 282 ? -1.407 15.236 13.620 1.00 66.38 282 ASN A O 1
ATOM 2200 N N . LEU A 1 283 ? -2.496 13.907 12.166 1.00 58.56 283 LEU A N 1
ATOM 2201 C CA . LEU A 1 283 ? -1.541 14.044 11.054 1.00 58.56 283 LEU A CA 1
ATOM 2202 C C . LEU A 1 283 ? -1.171 15.498 10.754 1.00 58.56 283 LEU A C 1
ATOM 2204 O O . LEU A 1 283 ? -0.006 15.778 10.518 1.00 58.56 283 LEU A O 1
ATOM 2208 N N . LEU A 1 284 ? -2.162 16.399 10.755 1.00 56.59 284 LEU A N 1
ATOM 2209 C CA . LEU A 1 284 ? -2.004 17.807 10.371 1.00 56.59 284 LEU A CA 1
ATOM 2210 C C . LEU A 1 284 ? -1.443 18.690 11.495 1.00 56.59 284 LEU A C 1
ATOM 2212 O O . LEU A 1 284 ? -0.889 19.746 11.212 1.00 56.59 284 LEU A O 1
ATOM 2216 N N . GLY A 1 285 ? -1.590 18.273 12.757 1.00 58.91 285 GLY A N 1
ATOM 2217 C CA . GLY A 1 285 ? -1.119 19.051 13.909 1.00 58.91 285 GLY A CA 1
ATOM 2218 C C . GLY A 1 285 ? 0.397 18.989 14.096 1.00 58.91 285 GLY A C 1
ATOM 2219 O O . GLY A 1 285 ? 0.974 19.877 14.713 1.00 58.91 285 GLY A O 1
ATOM 2220 N N . GLU A 1 286 ? 1.035 17.960 13.533 1.00 62.38 286 GLU A N 1
ATOM 2221 C CA . GLU A 1 286 ? 2.458 17.649 13.704 1.00 62.38 286 GLU A CA 1
ATOM 2222 C C . GLU A 1 286 ? 3.201 17.540 12.357 1.00 62.38 286 GLU A C 1
ATOM 2224 O O . GLU A 1 286 ? 4.256 16.905 12.289 1.00 62.38 286 GLU A O 1
ATOM 2229 N N . ILE A 1 287 ? 2.687 18.139 11.266 1.00 68.88 287 ILE A N 1
ATOM 2230 C CA . ILE A 1 287 ? 3.438 18.211 9.998 1.00 68.88 287 ILE A CA 1
ATOM 2231 C C . ILE A 1 287 ? 4.637 19.133 10.199 1.00 68.88 287 ILE A C 1
ATOM 2233 O O . ILE A 1 287 ? 4.594 20.335 9.955 1.00 68.88 287 ILE A O 1
ATOM 2237 N N . ASN A 1 288 ? 5.735 18.542 10.646 1.00 81.06 288 ASN A N 1
ATOM 2238 C CA . ASN A 1 288 ? 7.037 19.166 10.622 1.00 81.06 288 ASN A CA 1
ATOM 2239 C C . ASN A 1 288 ? 7.610 19.041 9.202 1.00 81.06 288 ASN A C 1
ATOM 2241 O O . ASN A 1 288 ? 7.512 17.983 8.572 1.00 81.06 288 ASN A O 1
ATOM 2245 N N . LEU A 1 289 ? 8.257 20.098 8.711 1.00 84.69 289 LEU A N 1
ATOM 2246 C CA . LEU A 1 289 ? 8.998 20.081 7.452 1.00 84.69 289 LEU A CA 1
ATOM 2247 C C . LEU A 1 289 ? 9.991 18.908 7.404 1.00 84.69 289 LEU A C 1
ATOM 2249 O O . LEU A 1 289 ? 10.126 18.261 6.371 1.00 84.69 289 LEU A O 1
ATOM 2253 N N . THR A 1 290 ? 10.618 18.564 8.532 1.00 86.19 290 THR A N 1
ATOM 2254 C CA . THR A 1 290 ? 11.508 17.398 8.635 1.00 86.19 290 THR A CA 1
ATOM 2255 C C . THR A 1 290 ? 10.789 16.082 8.331 1.00 86.19 290 THR A C 1
ATOM 2257 O O . THR A 1 290 ? 11.337 15.241 7.624 1.00 86.19 290 THR A O 1
ATOM 2260 N N . PHE A 1 291 ? 9.557 15.894 8.819 1.00 83.88 291 PHE A N 1
ATOM 2261 C CA . PHE A 1 291 ? 8.764 14.702 8.503 1.00 83.88 291 PHE A CA 1
ATOM 2262 C C . PHE A 1 291 ? 8.432 14.656 7.011 1.00 83.88 291 PHE A C 1
ATOM 2264 O O . PHE A 1 291 ? 8.615 13.616 6.385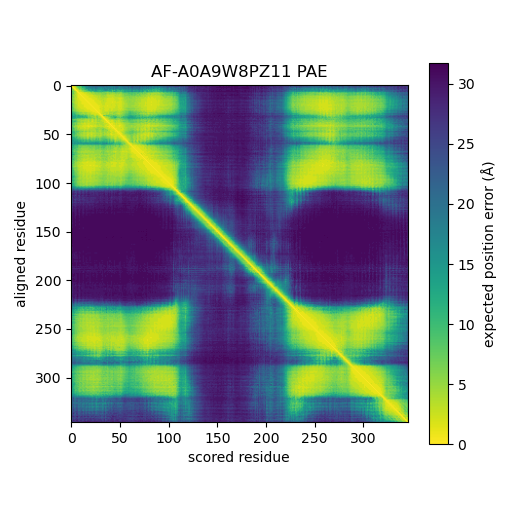 1.00 83.88 291 PHE A O 1
ATOM 2271 N N . ALA A 1 292 ? 8.009 15.784 6.434 1.00 86.75 292 ALA A N 1
ATOM 2272 C CA . ALA A 1 292 ? 7.706 15.874 5.009 1.00 86.75 292 ALA A CA 1
ATOM 2273 C C . ALA A 1 292 ? 8.935 15.560 4.137 1.00 86.75 292 ALA A C 1
ATOM 2275 O O . ALA A 1 292 ? 8.826 14.776 3.197 1.00 86.75 292 ALA A O 1
ATOM 2276 N N . ILE A 1 293 ? 10.108 16.105 4.482 1.00 91.25 293 ILE A N 1
ATOM 2277 C CA . ILE A 1 293 ? 11.373 15.844 3.779 1.00 91.25 293 ILE A CA 1
ATOM 2278 C C . ILE A 1 293 ? 11.778 14.374 3.914 1.00 91.25 293 ILE A C 1
ATOM 2280 O O . ILE A 1 293 ? 12.074 13.740 2.907 1.00 91.25 293 ILE A O 1
ATOM 2284 N N . ASN A 1 294 ? 11.756 13.806 5.124 1.00 90.50 294 ASN A N 1
ATOM 2285 C CA . ASN A 1 294 ? 12.120 12.402 5.340 1.00 90.50 294 ASN A CA 1
ATOM 2286 C C . ASN A 1 294 ? 11.155 11.450 4.622 1.00 90.50 294 ASN A C 1
ATOM 2288 O O . ASN A 1 294 ? 11.581 10.467 4.016 1.00 90.50 294 ASN A O 1
ATOM 2292 N N . PHE A 1 295 ? 9.856 11.753 4.653 1.00 90.00 295 PHE A N 1
ATOM 2293 C CA . PHE A 1 295 ? 8.842 10.981 3.949 1.00 90.00 295 PHE A CA 1
ATOM 2294 C C . PH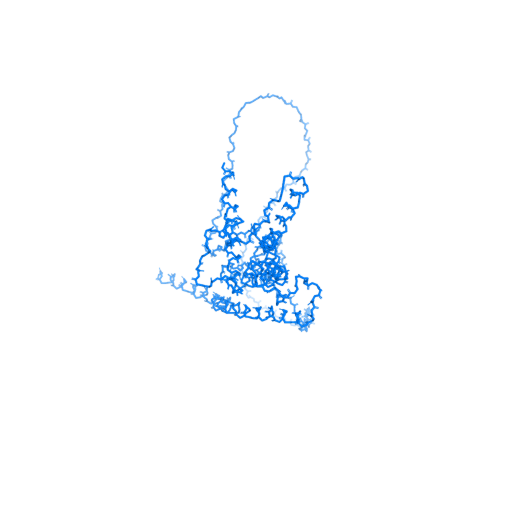E A 1 295 ? 9.057 11.049 2.438 1.00 90.00 295 PHE A C 1
ATOM 2296 O O . PHE A 1 295 ? 9.152 10.005 1.795 1.00 90.00 295 PHE A O 1
ATOM 2303 N N . LEU A 1 296 ? 9.224 12.244 1.871 1.00 91.88 296 LEU A N 1
ATOM 2304 C CA . LEU A 1 296 ? 9.498 12.404 0.446 1.00 91.88 296 LEU A CA 1
ATOM 2305 C C . LEU A 1 296 ? 10.809 11.715 0.045 1.00 91.88 296 LEU A C 1
ATOM 2307 O O . LEU A 1 296 ? 10.833 10.987 -0.942 1.00 91.88 296 LEU A O 1
ATOM 2311 N N . GLY A 1 297 ? 11.866 11.864 0.845 1.00 93.25 297 GLY A N 1
ATOM 2312 C CA . GLY A 1 297 ? 13.143 11.179 0.651 1.00 93.25 297 GLY A CA 1
ATOM 2313 C C . GLY A 1 297 ? 12.990 9.657 0.626 1.00 93.25 297 GLY A C 1
ATOM 2314 O O . GLY A 1 297 ? 13.554 9.002 -0.246 1.00 93.25 297 GLY A O 1
ATOM 2315 N N . SER A 1 298 ? 12.157 9.092 1.507 1.00 92.38 298 SER A N 1
ATOM 2316 C CA . SER A 1 298 ? 11.857 7.653 1.505 1.00 92.38 298 SER A CA 1
ATOM 2317 C C . SER A 1 298 ? 11.116 7.202 0.238 1.00 92.38 298 SER A C 1
ATOM 2319 O O . SER A 1 298 ? 11.398 6.122 -0.282 1.00 92.38 298 SER A O 1
ATOM 2321 N N . GLN A 1 299 ? 10.219 8.037 -0.303 1.00 92.81 299 GLN A N 1
ATOM 2322 C CA . GLN A 1 299 ? 9.518 7.751 -1.559 1.00 92.81 299 GLN A CA 1
ATOM 2323 C C . GLN A 1 299 ? 10.460 7.844 -2.763 1.00 92.81 299 GLN A C 1
ATOM 2325 O O . GLN A 1 299 ? 10.406 6.984 -3.639 1.00 92.81 299 GLN A O 1
ATOM 2330 N N . VAL A 1 300 ? 11.355 8.837 -2.791 1.00 94.06 300 VAL A N 1
ATOM 2331 C CA . VAL A 1 300 ? 12.382 8.975 -3.837 1.00 94.06 300 VAL A CA 1
ATOM 2332 C C . VAL A 1 300 ? 13.342 7.789 -3.808 1.00 94.06 300 VAL A C 1
ATOM 2334 O O . VAL A 1 300 ? 13.616 7.214 -4.856 1.00 94.06 300 VAL A O 1
ATOM 2337 N N . LEU A 1 301 ? 13.798 7.367 -2.625 1.00 94.88 301 LEU A N 1
ATOM 2338 C CA . LEU A 1 301 ? 14.652 6.188 -2.480 1.00 94.88 301 LEU A CA 1
ATOM 2339 C C . LEU A 1 301 ? 13.948 4.917 -2.971 1.00 94.88 301 LEU A C 1
ATOM 2341 O O . LEU A 1 301 ? 14.537 4.139 -3.716 1.00 94.88 301 LEU A O 1
ATOM 2345 N N . HIS A 1 302 ? 12.683 4.712 -2.593 1.00 92.75 302 HIS A N 1
ATOM 2346 C CA . HIS A 1 302 ? 11.899 3.576 -3.080 1.00 92.75 302 HIS A CA 1
ATOM 2347 C C . HIS A 1 302 ? 11.755 3.602 -4.607 1.00 92.75 302 HIS A C 1
ATOM 2349 O O . HIS A 1 302 ? 11.938 2.577 -5.259 1.00 92.75 302 HIS A O 1
ATOM 2355 N N . LEU A 1 303 ? 11.467 4.772 -5.185 1.00 93.69 303 LEU A N 1
ATOM 2356 C CA . LEU A 1 303 ? 11.364 4.938 -6.631 1.00 93.69 303 LEU A CA 1
ATOM 2357 C C . LEU A 1 303 ? 12.701 4.670 -7.332 1.00 93.69 303 LEU A C 1
ATOM 2359 O O . LEU A 1 303 ? 12.694 4.025 -8.372 1.00 93.69 303 LEU A O 1
ATOM 2363 N N . ALA A 1 304 ? 13.825 5.102 -6.755 1.00 95.12 304 ALA A N 1
ATOM 2364 C CA . ALA A 1 304 ? 15.159 4.828 -7.284 1.00 95.12 304 ALA A CA 1
ATOM 2365 C C . ALA A 1 304 ? 15.447 3.320 -7.316 1.00 95.12 304 ALA A C 1
ATOM 2367 O O . ALA A 1 304 ? 15.792 2.786 -8.365 1.00 95.12 304 ALA A O 1
ATOM 2368 N N . VAL A 1 305 ? 15.200 2.607 -6.210 1.00 95.19 305 VAL A N 1
ATOM 2369 C CA . VAL A 1 305 ? 15.376 1.144 -6.145 1.00 95.19 305 VAL A CA 1
ATOM 2370 C C . VAL A 1 305 ? 14.470 0.425 -7.148 1.00 95.19 305 VAL A C 1
ATOM 2372 O O . VAL A 1 305 ? 14.909 -0.491 -7.838 1.00 95.19 305 VAL A O 1
ATOM 2375 N N . CYS A 1 306 ? 13.207 0.837 -7.272 1.00 93.38 306 CYS A N 1
ATOM 2376 C CA . CYS A 1 306 ? 12.318 0.282 -8.290 1.00 93.38 306 CYS A CA 1
ATOM 2377 C C . CYS A 1 306 ? 12.761 0.640 -9.719 1.00 93.38 306 CYS A C 1
ATOM 2379 O O . CYS A 1 306 ? 12.586 -0.172 -10.625 1.00 93.38 306 CYS A O 1
ATOM 2381 N N . GLY A 1 307 ? 13.339 1.824 -9.919 1.00 92.88 307 GLY A N 1
ATOM 2382 C CA . GLY A 1 307 ? 13.904 2.278 -11.186 1.00 92.88 307 GLY A CA 1
ATOM 2383 C C . GLY A 1 307 ? 15.046 1.385 -11.663 1.00 92.88 307 GLY A C 1
ATOM 2384 O O . GLY A 1 307 ? 15.064 1.025 -12.833 1.00 92.88 307 GLY A O 1
ATOM 2385 N N . GLU A 1 308 ? 15.918 0.937 -10.758 1.00 94.12 308 GLU A N 1
ATOM 2386 C CA . GLU A 1 308 ? 16.967 -0.049 -11.067 1.00 94.12 308 GLU A CA 1
ATOM 2387 C C . GLU A 1 308 ? 16.375 -1.384 -11.536 1.00 94.12 308 GLU A C 1
ATOM 2389 O O . GLU A 1 308 ? 16.801 -1.954 -12.541 1.00 94.12 308 GLU A O 1
ATOM 2394 N N . VAL A 1 309 ? 15.335 -1.871 -10.850 1.00 91.25 309 VAL A N 1
ATOM 2395 C CA . VAL A 1 309 ? 14.630 -3.097 -11.259 1.00 91.25 309 VAL A CA 1
ATOM 2396 C C . VAL A 1 309 ? 14.029 -2.925 -12.655 1.00 91.25 309 VAL A C 1
ATOM 2398 O O . VAL A 1 309 ? 14.186 -3.795 -13.509 1.00 91.25 309 VAL A O 1
ATOM 2401 N N . TRP A 1 310 ? 13.374 -1.794 -12.916 1.00 93.75 310 TRP A N 1
ATOM 2402 C CA . TRP A 1 310 ? 12.839 -1.473 -14.238 1.00 93.75 310 TRP A CA 1
ATOM 2403 C C . TRP A 1 310 ? 13.930 -1.376 -15.314 1.00 93.75 310 TRP A C 1
ATOM 2405 O O . TRP A 1 310 ? 13.740 -1.900 -16.414 1.00 93.75 310 TRP A O 1
ATOM 2415 N N . ALA A 1 311 ? 15.074 -0.765 -15.004 1.00 92.25 311 ALA A N 1
ATOM 2416 C CA . ALA A 1 311 ? 16.207 -0.654 -15.916 1.00 92.25 311 ALA A CA 1
ATOM 2417 C C . ALA A 1 311 ? 16.760 -2.037 -16.286 1.00 92.25 311 ALA A C 1
ATOM 2419 O O . ALA A 1 311 ? 16.991 -2.299 -17.464 1.00 92.25 311 ALA A O 1
ATOM 2420 N N . ALA A 1 312 ? 16.873 -2.956 -15.320 1.00 90.50 312 ALA A N 1
ATOM 2421 C CA . ALA A 1 312 ? 17.287 -4.335 -15.578 1.00 90.50 312 ALA A CA 1
ATOM 2422 C C . ALA A 1 312 ? 16.333 -5.053 -16.548 1.00 90.50 312 ALA A C 1
ATOM 2424 O O . ALA A 1 312 ? 16.773 -5.676 -17.512 1.00 90.50 312 ALA A O 1
ATOM 2425 N N . PHE A 1 313 ? 15.020 -4.923 -16.342 1.00 87.19 313 PHE A N 1
ATOM 2426 C CA . PHE A 1 313 ? 14.026 -5.497 -17.253 1.00 87.19 313 PHE A CA 1
ATOM 2427 C C . PHE A 1 313 ? 14.040 -4.853 -18.640 1.00 87.19 313 PHE A C 1
ATOM 2429 O O . PHE A 1 313 ? 13.857 -5.547 -19.639 1.00 87.19 313 PHE A O 1
ATOM 2436 N N . THR A 1 314 ? 14.284 -3.547 -18.708 1.00 87.69 314 THR A N 1
ATOM 2437 C CA . THR A 1 314 ? 14.421 -2.827 -19.976 1.00 87.69 314 THR A CA 1
ATOM 2438 C C . THR A 1 314 ? 15.658 -3.296 -20.731 1.00 87.69 314 THR A C 1
ATOM 2440 O O . THR A 1 314 ? 15.544 -3.612 -21.908 1.00 87.69 314 THR A O 1
ATOM 2443 N N . ALA A 1 315 ? 16.800 -3.450 -20.054 1.00 88.06 315 ALA A N 1
ATOM 2444 C CA . ALA A 1 315 ? 18.028 -3.969 -20.650 1.00 88.06 315 ALA A CA 1
ATOM 2445 C C . ALA A 1 315 ? 17.833 -5.383 -21.219 1.00 88.06 315 ALA A C 1
ATOM 2447 O O . ALA A 1 315 ? 18.206 -5.653 -22.359 1.00 88.06 315 ALA A O 1
ATOM 2448 N N . VAL A 1 316 ? 17.184 -6.272 -20.459 1.00 86.38 316 VAL A N 1
ATOM 2449 C CA . VAL A 1 316 ? 16.827 -7.615 -20.939 1.00 86.38 316 VAL A CA 1
ATOM 2450 C C . VAL A 1 316 ? 15.935 -7.521 -22.177 1.00 86.38 316 VAL A C 1
ATOM 2452 O O . VAL A 1 316 ? 16.236 -8.148 -23.186 1.00 86.38 316 VAL A O 1
ATOM 2455 N N . ALA A 1 317 ? 14.878 -6.706 -22.138 1.00 84.12 317 ALA A N 1
ATOM 2456 C CA . ALA A 1 317 ? 13.983 -6.536 -23.279 1.00 84.12 317 ALA A CA 1
ATOM 2457 C C . ALA A 1 317 ? 14.717 -6.005 -24.523 1.00 84.12 317 ALA A C 1
ATOM 2459 O O . ALA A 1 317 ? 14.456 -6.488 -25.619 1.00 84.12 317 ALA A O 1
ATOM 2460 N N . THR A 1 318 ? 15.663 -5.073 -24.359 1.00 82.94 318 THR A N 1
ATOM 2461 C CA . THR A 1 318 ? 16.454 -4.529 -25.473 1.00 82.94 318 THR A CA 1
ATOM 2462 C C . THR A 1 318 ? 17.456 -5.526 -26.044 1.00 82.94 318 THR A C 1
ATOM 2464 O O . THR A 1 318 ? 17.651 -5.535 -27.249 1.00 82.94 318 THR A O 1
ATOM 2467 N N . VAL A 1 319 ? 18.056 -6.397 -25.224 1.00 82.94 319 VAL A N 1
ATOM 2468 C CA . VAL A 1 319 ? 18.983 -7.439 -25.713 1.00 82.94 319 VAL A CA 1
ATOM 2469 C C . VAL A 1 319 ? 18.265 -8.452 -26.607 1.00 82.94 319 VAL A C 1
ATOM 2471 O O . VAL A 1 319 ? 18.856 -8.983 -27.538 1.00 82.94 319 VAL A O 1
ATOM 2474 N N . PHE A 1 320 ? 16.987 -8.716 -26.338 1.00 77.31 320 PHE A N 1
ATOM 2475 C CA . PHE A 1 320 ? 16.161 -9.617 -27.144 1.00 77.31 320 PHE A CA 1
ATOM 2476 C C . PHE A 1 320 ? 15.392 -8.908 -28.266 1.00 77.31 320 PHE A C 1
ATOM 2478 O O . PHE A 1 320 ? 14.628 -9.553 -28.983 1.00 77.31 320 PHE A O 1
ATOM 2485 N N . HIS A 1 321 ? 15.554 -7.593 -28.410 1.00 72.81 321 HIS A N 1
ATOM 2486 C CA . HIS A 1 321 ? 14.919 -6.832 -29.472 1.00 72.81 321 HIS A CA 1
ATOM 2487 C C . HIS A 1 321 ? 15.816 -6.855 -30.714 1.00 72.81 321 HIS A C 1
ATOM 2489 O O . HIS A 1 321 ? 16.790 -6.112 -30.782 1.00 72.81 321 HIS A O 1
ATOM 2495 N N . THR A 1 322 ? 15.475 -7.683 -31.702 1.00 67.88 322 THR A N 1
ATOM 2496 C CA . THR A 1 322 ? 16.148 -7.691 -33.011 1.00 67.88 322 THR A CA 1
ATOM 2497 C C . THR A 1 322 ? 16.021 -6.316 -33.663 1.00 67.88 322 THR A C 1
ATOM 2499 O O . THR A 1 322 ? 14.928 -5.740 -33.709 1.00 67.88 322 THR A O 1
ATOM 2502 N N . SER A 1 323 ? 17.137 -5.752 -34.119 1.00 71.94 323 SER A N 1
ATOM 2503 C CA . SER A 1 323 ? 17.114 -4.458 -34.802 1.00 71.94 323 SER A CA 1
ATOM 2504 C C . SER A 1 323 ? 16.465 -4.597 -36.193 1.00 71.94 323 SER A C 1
ATOM 2506 O O . SER A 1 323 ? 16.460 -5.687 -36.767 1.00 71.94 323 SER A O 1
ATOM 2508 N N . PRO A 1 324 ? 15.892 -3.525 -36.769 1.00 66.00 324 PRO A N 1
ATOM 2509 C CA . PRO A 1 324 ? 15.331 -3.593 -38.120 1.00 66.00 324 PRO A CA 1
ATOM 2510 C C . PRO A 1 324 ? 16.387 -3.934 -39.183 1.00 66.00 324 PRO A C 1
ATOM 2512 O O . PRO A 1 324 ? 16.041 -4.492 -40.218 1.00 66.00 324 PRO A O 1
ATOM 2515 N N . GLU A 1 325 ? 17.660 -3.621 -38.928 1.00 70.25 325 GLU A N 1
ATOM 2516 C CA . GLU A 1 325 ? 18.781 -3.950 -39.814 1.00 70.25 325 GLU A CA 1
ATOM 2517 C C . GLU A 1 325 ? 19.109 -5.442 -39.751 1.00 70.25 325 GLU A C 1
ATOM 2519 O O . GLU A 1 325 ? 19.134 -6.092 -40.789 1.00 70.25 325 GLU A O 1
ATOM 2524 N N . GLU A 1 326 ? 19.227 -6.005 -38.544 1.00 75.75 326 GLU A N 1
ATOM 2525 C CA . GLU A 1 326 ? 19.415 -7.449 -38.336 1.00 75.75 326 GLU A CA 1
ATOM 2526 C C . GLU A 1 326 ? 18.253 -8.262 -38.916 1.00 75.75 326 GLU A C 1
ATOM 2528 O O . GLU A 1 326 ? 18.449 -9.336 -39.479 1.00 75.75 326 GLU A O 1
ATOM 2533 N N . TRP A 1 327 ? 17.026 -7.750 -38.790 1.00 71.31 327 TRP A N 1
ATOM 2534 C CA . TRP A 1 327 ? 15.855 -8.399 -39.367 1.00 71.31 327 TRP A CA 1
ATOM 2535 C C . TRP A 1 327 ? 15.880 -8.354 -40.899 1.00 71.31 327 TRP A C 1
ATOM 2537 O O . TRP A 1 327 ? 15.600 -9.365 -41.537 1.00 71.31 327 TRP A O 1
ATOM 2547 N N . ARG A 1 328 ? 16.278 -7.219 -41.492 1.00 75.50 328 ARG A N 1
ATOM 2548 C CA . ARG A 1 328 ? 16.426 -7.077 -42.948 1.00 75.50 328 ARG A CA 1
ATOM 2549 C C . ARG A 1 328 ? 17.527 -7.986 -43.496 1.00 75.50 328 ARG A C 1
ATOM 2551 O O . ARG A 1 328 ? 17.315 -8.633 -44.512 1.00 75.50 328 ARG A O 1
ATOM 2558 N N . GLU A 1 329 ? 18.670 -8.065 -42.822 1.00 84.06 329 GLU A N 1
ATOM 2559 C CA . GLU A 1 329 ? 19.769 -8.962 -43.200 1.00 84.06 329 GLU A CA 1
ATOM 2560 C C . GLU A 1 329 ? 19.336 -10.435 -43.148 1.00 84.06 329 GLU A C 1
ATOM 2562 O O . GLU A 1 329 ? 19.621 -11.190 -44.075 1.00 84.06 329 GLU A O 1
ATOM 2567 N N . ALA A 1 330 ? 18.571 -10.831 -42.125 1.00 78.44 330 ALA A N 1
ATOM 2568 C CA . ALA A 1 330 ? 18.016 -12.179 -42.030 1.00 78.44 330 ALA A CA 1
ATOM 2569 C C . ALA A 1 330 ? 16.989 -12.480 -43.141 1.00 78.44 330 ALA A C 1
ATOM 2571 O O . ALA A 1 330 ? 16.969 -13.588 -43.678 1.00 78.44 330 ALA A O 1
ATOM 2572 N N . GLU A 1 331 ? 16.149 -11.507 -43.518 1.00 80.94 331 GLU A N 1
ATOM 2573 C CA . GLU A 1 331 ? 15.220 -11.656 -44.648 1.00 80.94 331 GLU A CA 1
ATOM 2574 C C . GLU A 1 331 ? 15.955 -11.771 -45.991 1.00 80.94 331 GLU A C 1
ATOM 2576 O O . GLU A 1 331 ? 15.561 -12.574 -46.841 1.00 80.94 331 GLU A O 1
ATOM 2581 N N . GLU A 1 332 ? 17.019 -10.992 -46.193 1.00 86.06 332 GLU A N 1
ATOM 2582 C CA . GLU A 1 332 ? 17.864 -11.058 -47.390 1.00 86.06 332 GLU A CA 1
ATOM 2583 C C . GLU A 1 332 ? 18.597 -12.407 -47.483 1.00 86.06 332 GLU A C 1
ATOM 2585 O O . GLU A 1 332 ? 18.623 -13.022 -48.553 1.00 86.06 332 GLU A O 1
ATOM 2590 N N . GLU A 1 333 ? 19.114 -12.921 -46.362 1.00 84.94 333 GLU A N 1
ATOM 2591 C CA . GLU A 1 333 ? 19.742 -14.243 -46.281 1.00 84.94 333 GLU A CA 1
ATOM 2592 C C . GLU A 1 333 ? 18.731 -15.371 -46.562 1.00 84.94 333 GLU A C 1
ATOM 2594 O O . GLU A 1 333 ? 19.017 -16.280 -47.345 1.00 84.94 333 GLU A O 1
ATOM 2599 N N . GLU A 1 334 ? 17.513 -15.298 -46.012 1.00 81.81 334 GLU A N 1
ATOM 2600 C CA . GLU A 1 334 ? 16.445 -16.262 -46.309 1.00 81.81 334 GLU A CA 1
ATOM 2601 C C . GLU A 1 334 ? 16.009 -16.243 -47.780 1.00 81.81 334 GLU A C 1
ATOM 2603 O O . GLU A 1 334 ? 15.745 -17.302 -48.363 1.00 81.81 334 GLU A O 1
ATOM 2608 N N . GLN A 1 335 ? 15.903 -15.058 -48.389 1.00 77.69 335 GLN A N 1
ATOM 2609 C CA . GLN A 1 335 ? 15.543 -14.917 -49.801 1.00 77.69 335 GLN A CA 1
ATOM 2610 C C . GLN A 1 335 ? 16.642 -15.460 -50.716 1.00 77.69 335 GLN A C 1
ATOM 2612 O O . GLN A 1 335 ? 16.330 -16.183 -51.666 1.00 77.69 335 GLN A O 1
ATOM 2617 N N . GLY A 1 336 ? 17.910 -15.178 -50.400 1.00 79.38 336 GLY A N 1
ATOM 2618 C CA . GLY A 1 336 ? 19.059 -15.748 -51.101 1.00 79.38 336 GLY A CA 1
ATOM 2619 C C . GLY A 1 336 ? 19.076 -17.274 -51.019 1.00 79.38 336 GLY A C 1
ATOM 2620 O O . GLY A 1 336 ? 19.181 -17.949 -52.041 1.00 79.38 336 GLY A O 1
ATOM 2621 N N . ASN A 1 337 ? 18.856 -17.829 -49.826 1.00 77.62 337 ASN A N 1
ATOM 2622 C CA . ASN A 1 337 ? 18.825 -19.274 -49.614 1.00 77.62 337 ASN A CA 1
ATOM 2623 C C . ASN A 1 337 ? 17.650 -19.930 -50.373 1.00 77.62 337 ASN A C 1
ATOM 2625 O O . ASN A 1 337 ? 17.819 -20.961 -51.015 1.00 77.62 337 ASN A O 1
ATOM 2629 N N . ARG A 1 338 ? 16.451 -19.316 -50.387 1.00 71.75 338 ARG A N 1
ATOM 2630 C CA . ARG A 1 338 ? 15.301 -19.809 -51.182 1.00 71.75 338 ARG A CA 1
ATOM 2631 C C . ARG A 1 338 ? 15.561 -19.822 -52.688 1.00 71.75 338 ARG A C 1
ATOM 2633 O O . ARG A 1 338 ? 15.017 -20.702 -53.356 1.00 71.75 338 ARG A O 1
ATOM 2640 N N . ALA A 1 339 ? 16.312 -18.855 -53.214 1.00 70.62 339 ALA A N 1
ATOM 2641 C CA . ALA A 1 339 ? 16.672 -18.811 -54.628 1.00 70.62 339 ALA A CA 1
ATOM 2642 C C . ALA A 1 339 ? 17.657 -19.937 -54.991 1.00 70.62 339 ALA A C 1
ATOM 2644 O O . ALA A 1 339 ? 17.450 -20.624 -55.988 1.00 70.62 339 ALA A O 1
ATOM 2645 N N . ASP A 1 340 ? 18.635 -20.211 -54.126 1.00 70.56 340 ASP A N 1
ATOM 2646 C CA . ASP A 1 340 ? 19.624 -21.286 -54.308 1.00 70.56 340 ASP A CA 1
ATOM 2647 C C . ASP A 1 340 ? 18.961 -22.682 -54.388 1.00 70.56 340 ASP A C 1
ATOM 2649 O O . ASP A 1 340 ? 19.217 -23.470 -55.300 1.00 70.56 340 ASP A O 1
ATOM 2653 N N . TRP A 1 341 ? 17.961 -22.951 -53.534 1.00 67.94 341 TRP A N 1
ATOM 2654 C CA . TRP A 1 341 ? 17.153 -24.187 -53.589 1.00 67.94 341 TRP A CA 1
ATOM 2655 C C . TRP A 1 341 ? 16.303 -24.355 -54.862 1.00 67.94 341 TRP A C 1
ATOM 2657 O O . TRP A 1 341 ? 15.782 -25.455 -55.112 1.00 67.94 341 TRP A O 1
ATOM 2667 N N . GLN A 1 342 ? 16.054 -23.275 -55.608 1.00 62.34 342 GLN A N 1
ATOM 2668 C CA . GLN A 1 342 ? 15.332 -23.323 -56.882 1.00 62.34 342 GLN A CA 1
ATOM 2669 C C . GLN A 1 342 ? 16.280 -23.611 -58.048 1.00 62.34 342 GLN A C 1
ATOM 2671 O O . GLN A 1 342 ? 15.893 -24.371 -58.935 1.00 62.34 342 GLN A O 1
ATOM 2676 N N . ASP A 1 343 ? 17.511 -23.100 -58.000 1.00 62.09 343 ASP A N 1
ATOM 2677 C CA . ASP A 1 343 ? 18.534 -23.348 -59.020 1.00 62.09 343 ASP A CA 1
ATOM 2678 C C . ASP A 1 343 ? 19.136 -24.764 -58.920 1.00 62.09 343 ASP A C 1
ATOM 2680 O O . ASP A 1 343 ? 19.385 -25.389 -59.948 1.00 62.09 343 ASP A O 1
ATOM 2684 N N . GLU A 1 344 ? 19.259 -25.351 -57.721 1.00 59.75 344 GLU A N 1
ATOM 2685 C CA . GLU A 1 344 ? 19.682 -26.760 -57.555 1.00 59.75 344 GLU A CA 1
ATOM 2686 C C . GLU A 1 344 ? 18.652 -27.794 -58.057 1.00 59.75 344 GLU A C 1
ATOM 2688 O O . GLU A 1 344 ? 18.948 -28.989 -58.151 1.00 59.75 344 GLU A O 1
ATOM 2693 N N . ARG A 1 345 ? 17.419 -27.366 -58.359 1.00 54.53 345 ARG A N 1
ATOM 2694 C CA . ARG A 1 345 ? 16.330 -28.249 -58.806 1.00 54.53 345 ARG A CA 1
ATOM 2695 C C . ARG A 1 345 ? 16.143 -28.321 -60.326 1.00 54.53 345 ARG A C 1
ATOM 2697 O O . ARG A 1 345 ? 15.211 -29.011 -60.754 1.00 54.53 345 ARG A O 1
ATOM 2704 N N . ILE A 1 346 ? 16.982 -27.645 -61.115 1.00 49.66 346 ILE A N 1
ATOM 2705 C CA . ILE A 1 346 ? 16.905 -27.602 -62.589 1.00 49.66 346 ILE A CA 1
ATOM 2706 C C . ILE A 1 346 ? 17.915 -28.548 -63.237 1.00 49.66 346 ILE A C 1
ATOM 2708 O O . ILE A 1 346 ? 19.109 -28.505 -62.869 1.00 49.66 346 ILE A O 1
#

Foldseek 3Di:
DVVVVVVVVVVVLLLVLLQVVQVVCVVVVLDDPVDPDDDPQCSPACGLNHLQHQFDDQPDDDPVSVVVNVVSNCLSCVLVVLSSVLVVCLVVVLVVLLVVLLVVDDALDDPPPDPPQPDPPDDDPDDDDDPDDDDDDDDDYDDDDDDDDDDDDDDDDDDDDDDDDDDDDDDDDDDDDDDDDDPPPPPPDPPDDDDDDDDDDDPDQDDVPPDRPPDPVPPPPPPPNPRRDPLRRVLSSLVSNLVSVLVSCVVSVLSNLLSSLSSVQVSCVSVVHDSVPRPDSPSPVPPDPVVVVVVVVVSVVSSVVSVVVSVVSVVVSVVPDQDPVNVVVVVVVVVVVVVVVVVVVD